Protein AF-A0AA37PFA5-F1 (afdb_monomer_lite)

Radius of gyration: 32.8 Å; chains: 1; bounding box: 57×84×88 Å

Organism: NCBI:txid700344

pLDDT: mean 73.65, std 18.46, range [34.16, 96.12]

Foldseek 3Di:
DLLVLLQCCLVDVVSVVVVVVVVVVVVVVVVCCVVPPDDDPDDPVCPVVLVVVLVSLVSVLNNLVVVLVVCVVVVPPPVNVVSVVVNVVSVVVSVVSCVVVVVCVVDPFCVVVVVVVVVVPDDPPPPPPCVCPDDDDPVPPDDDDDDDDDPPDDPDDDDDDDPGDDPVCVVVVVVCVVDPPVVVVVVVVVCVVVVNPVVVVVVCCQVPNDLPDDDDPVSCVSCVVSQVDPVNVVVVPDPPDDDLVVVDDPCCVVCVPPDCVVVPDFDAAEDADEPVCVLVVCCVVCVVPGHYDNWQWHQDPVRDIGGDPVRDPPPDPDRDD

Sequence (321 aa):
MGVIAISYSCIAPVVLGFATVGLYLIYLVYKYNLLYVSDSSIDTRGLVYPRALMHLLVGLYLATICLIGLFALRSAYPPMVLMIGFLIFTALVHVSLREAVSPLLYNIPRALALEMEELDGGPMVDYPQDDFLTDADITASYPDFFDHIDEDEGPAHQVNGSRAVEGASGLMASVSEWSAGALAKKLQATVENWGMAGPISYVSHWVSPNPSIEPNMLLRFLHPGIFDDFSTLRRMIPGDLPDPTQTYPADYARRAYWPPEMASPAPIIWIPRDPAGVSKQEVEHCRKVVGCSDEGAELNEKCRIEVEVEKAPFWVPRVLY

Secondary structure (DSSP, 8-state):
-HHHHHHHHTT-THHHHHHHHHHHHHHHHHHHHHHHT---SS--TTTHHHHHHHHHHHHHHHHHHHHHHHHHHTT-HHHHHHHHHHHHHHHHHHHHHHHHHHHHHHS--HHHHHHHHHHTT----------TTSSSSSTTSS---SPPPPS---------S--S--SSHHHHHHHHTTTHHHHHHHHHHHHHHTT-HHHHHHHHHHHS--TTS---HHHHHH-HHHHS-HHHHHHHS-TTS--GGGGS-TTHHHHTTS-HHHHSPPPPEE-PBPTTSHHHHHHHHHTTTS-EE-TTEEE-TTS-EEE-GGG-TT---PPP-

Structure (mmCIF, N/CA/C/O backbone):
data_AF-A0AA37PFA5-F1
#
_entry.id   AF-A0AA37PFA5-F1
#
loop_
_atom_site.group_PDB
_atom_site.id
_atom_site.type_symbol
_atom_site.label_atom_id
_atom_site.label_alt_id
_atom_site.label_comp_id
_atom_site.label_asym_id
_atom_site.label_entity_id
_atom_site.label_seq_id
_atom_site.pdbx_PDB_ins_code
_atom_site.Cartn_x
_atom_site.Cartn_y
_atom_site.Cartn_z
_atom_site.occupancy
_atom_site.B_iso_or_equiv
_atom_site.auth_seq_id
_atom_site.auth_comp_id
_atom_site.auth_asym_id
_atom_site.auth_atom_id
_atom_site.pdbx_PDB_model_num
ATOM 1 N N . MET A 1 1 ? 5.987 -15.043 -0.903 1.00 72.69 1 MET A N 1
ATOM 2 C CA . MET A 1 1 ? 5.232 -15.513 -2.088 1.00 72.69 1 MET A CA 1
ATOM 3 C C . MET A 1 1 ? 5.369 -14.579 -3.285 1.00 72.69 1 MET A C 1
ATOM 5 O O . MET A 1 1 ? 5.838 -15.048 -4.310 1.00 72.69 1 MET A O 1
ATOM 9 N N . GLY A 1 2 ? 5.059 -13.278 -3.170 1.00 86.75 2 GLY A N 1
ATOM 10 C CA . GLY A 1 2 ? 5.117 -12.348 -4.316 1.00 86.75 2 GLY A CA 1
ATOM 11 C C . GLY A 1 2 ? 6.464 -12.297 -5.056 1.00 86.75 2 GLY A C 1
ATOM 12 O O . GLY A 1 2 ? 6.488 -12.410 -6.273 1.00 86.75 2 GLY A O 1
ATOM 13 N N . VAL A 1 3 ? 7.587 -12.245 -4.332 1.00 92.19 3 VAL A N 1
ATOM 14 C CA . VAL A 1 3 ? 8.949 -12.244 -4.915 1.00 92.19 3 VAL A CA 1
ATOM 15 C C . VAL A 1 3 ? 9.204 -13.470 -5.805 1.00 92.19 3 VAL A C 1
ATOM 17 O O . VAL A 1 3 ? 9.727 -13.333 -6.904 1.00 92.19 3 VAL A O 1
ATOM 20 N N . ILE A 1 4 ? 8.796 -14.656 -5.340 1.00 90.38 4 ILE A N 1
ATOM 21 C CA . ILE A 1 4 ? 8.967 -15.930 -6.055 1.00 90.38 4 ILE A CA 1
ATOM 22 C C . ILE A 1 4 ? 8.071 -15.960 -7.298 1.00 90.38 4 ILE A C 1
ATOM 24 O O . ILE A 1 4 ? 8.508 -16.369 -8.366 1.00 90.38 4 ILE A O 1
ATOM 28 N N . ALA A 1 5 ? 6.823 -15.500 -7.176 1.00 92.38 5 ALA A N 1
ATOM 29 C CA . ALA A 1 5 ? 5.910 -15.429 -8.313 1.00 92.38 5 ALA A CA 1
ATOM 30 C C . ALA A 1 5 ? 6.450 -14.495 -9.409 1.00 92.38 5 ALA A C 1
ATOM 32 O O . ALA A 1 5 ? 6.446 -14.868 -10.579 1.00 92.38 5 ALA A O 1
ATOM 33 N N . ILE A 1 6 ? 6.976 -13.323 -9.031 1.00 92.69 6 ILE A N 1
ATOM 34 C CA . ILE A 1 6 ? 7.574 -12.361 -9.967 1.00 92.69 6 ILE A CA 1
ATOM 35 C C . ILE A 1 6 ? 8.804 -12.966 -10.651 1.00 92.69 6 ILE A C 1
ATOM 37 O O . ILE A 1 6 ? 8.872 -12.951 -11.878 1.00 92.69 6 ILE A O 1
ATOM 41 N N . SER A 1 7 ? 9.739 -13.553 -9.898 1.00 92.81 7 SER A N 1
ATOM 42 C CA . SER A 1 7 ? 10.973 -14.097 -10.478 1.00 92.81 7 SER A CA 1
ATOM 43 C C . SER A 1 7 ? 10.732 -15.275 -11.425 1.00 92.81 7 SER A C 1
ATOM 45 O O . SER A 1 7 ? 11.338 -15.334 -12.493 1.00 92.81 7 SER A O 1
ATOM 47 N N . TYR A 1 8 ? 9.817 -16.185 -11.081 1.00 91.81 8 TYR A N 1
ATOM 48 C CA . TYR A 1 8 ? 9.506 -17.346 -11.918 1.00 91.81 8 TYR A CA 1
ATOM 49 C C . TYR A 1 8 ? 8.569 -17.035 -13.090 1.00 91.81 8 TYR A C 1
ATOM 51 O O . TYR A 1 8 ? 8.601 -17.769 -14.080 1.00 91.81 8 TYR A O 1
ATOM 59 N N . SER A 1 9 ? 7.776 -15.957 -13.027 1.00 92.56 9 SER A N 1
ATOM 60 C CA . SER A 1 9 ? 6.836 -15.589 -14.101 1.00 92.56 9 SER A CA 1
ATOM 61 C C . SER A 1 9 ? 7.515 -15.405 -15.462 1.00 92.56 9 SER A C 1
ATOM 63 O O . SER A 1 9 ? 6.931 -15.747 -16.489 1.00 92.56 9 SER A O 1
ATOM 65 N N . CYS A 1 10 ? 8.767 -14.935 -15.471 1.00 87.25 10 CYS A N 1
ATOM 66 C CA . CYS A 1 10 ? 9.548 -14.726 -16.687 1.00 87.25 10 CYS A CA 1
ATOM 67 C C . CYS A 1 10 ? 10.073 -16.025 -17.320 1.00 87.25 10 CYS A C 1
ATOM 69 O O . CYS A 1 10 ? 10.348 -16.045 -18.515 1.00 87.25 10 CYS A O 1
ATOM 71 N N . ILE A 1 11 ? 10.237 -17.094 -16.535 1.00 88.75 11 ILE A N 1
ATOM 72 C CA . ILE A 1 11 ? 10.762 -18.388 -17.006 1.00 88.75 11 ILE A CA 1
ATOM 73 C C . ILE A 1 11 ? 9.606 -19.299 -17.419 1.00 88.75 11 ILE A C 1
ATOM 75 O O . ILE A 1 11 ? 9.634 -19.924 -18.477 1.00 88.75 11 ILE A O 1
ATOM 79 N N . ALA A 1 12 ? 8.589 -19.381 -16.563 1.00 92.06 12 ALA A N 1
ATOM 80 C CA . ALA A 1 12 ? 7.450 -20.265 -16.724 1.00 92.06 12 ALA A CA 1
ATOM 81 C C . ALA A 1 12 ? 6.156 -19.460 -16.513 1.00 92.06 12 ALA A C 1
ATOM 83 O O . ALA A 1 12 ? 5.706 -19.308 -15.374 1.00 92.06 12 ALA A O 1
ATOM 84 N N . PRO A 1 13 ? 5.508 -18.976 -17.590 1.00 90.06 13 PRO A N 1
ATOM 85 C CA . PRO A 1 13 ? 4.328 -18.114 -17.473 1.00 90.06 13 PRO A CA 1
ATOM 86 C C . PRO A 1 13 ? 3.138 -18.822 -16.808 1.00 90.06 13 PRO A C 1
ATOM 88 O O . PRO A 1 13 ? 2.279 -18.176 -16.215 1.00 90.06 13 PRO A O 1
ATOM 91 N N . VAL A 1 14 ? 3.110 -20.158 -16.829 1.00 93.31 14 VAL A N 1
ATOM 92 C CA . VAL A 1 14 ? 2.080 -20.974 -16.166 1.00 93.31 14 VAL A CA 1
ATOM 93 C C . VAL A 1 14 ? 2.063 -20.757 -14.645 1.00 93.31 14 VAL A C 1
ATOM 95 O O . VAL A 1 14 ? 0.998 -20.811 -14.030 1.00 93.31 14 VAL A O 1
ATOM 98 N N . VAL A 1 15 ? 3.210 -20.440 -14.029 1.00 92.62 15 VAL A N 1
ATOM 99 C CA . VAL A 1 15 ? 3.300 -20.161 -12.583 1.00 92.62 15 VAL A CA 1
ATOM 100 C C . VAL A 1 15 ? 2.462 -18.940 -12.200 1.00 92.62 15 VAL A C 1
ATOM 102 O O . VAL A 1 15 ? 1.904 -18.908 -11.105 1.00 92.62 15 VAL A O 1
ATOM 105 N N . LEU A 1 16 ? 2.302 -17.970 -13.108 1.00 90.75 16 LEU A N 1
ATOM 106 C CA . LEU A 1 16 ? 1.487 -16.779 -12.877 1.00 90.75 16 LEU A CA 1
ATOM 107 C C . LEU A 1 16 ? 0.017 -17.147 -12.623 1.00 90.75 16 LEU A C 1
ATOM 109 O O . LEU A 1 16 ? -0.588 -16.611 -11.701 1.00 90.75 16 LEU A O 1
ATOM 113 N N . GLY A 1 17 ? -0.536 -18.100 -13.383 1.00 92.38 17 GLY A N 1
ATOM 114 C CA . GLY A 1 17 ? -1.927 -18.540 -13.231 1.00 92.38 17 GLY A CA 1
ATOM 115 C C . GLY A 1 17 ? -2.194 -19.238 -11.896 1.00 92.38 17 GLY A C 1
ATOM 116 O O . GLY A 1 17 ? -3.209 -18.995 -11.252 1.00 92.38 17 GLY A O 1
ATOM 117 N N . PHE A 1 18 ? -1.257 -20.062 -11.424 1.00 92.81 18 PHE A N 1
ATOM 118 C CA . PHE A 1 18 ? -1.377 -20.664 -10.093 1.00 92.81 18 PHE A CA 1
ATOM 119 C C . PHE A 1 18 ? -1.156 -19.637 -8.974 1.00 92.81 18 PHE A C 1
ATOM 121 O O . PHE A 1 18 ? -1.835 -19.687 -7.947 1.00 92.81 18 PHE A O 1
ATOM 128 N N . ALA A 1 19 ? -0.247 -18.679 -9.172 1.00 92.69 19 ALA A N 1
ATOM 129 C CA . ALA A 1 19 ? 0.019 -17.620 -8.206 1.00 92.69 19 ALA A CA 1
ATOM 130 C C . ALA A 1 19 ? -1.179 -16.676 -8.022 1.00 92.69 19 ALA A C 1
ATOM 132 O O . ALA A 1 19 ? -1.459 -16.287 -6.889 1.00 92.69 19 ALA A O 1
ATOM 133 N N . THR A 1 20 ? -1.911 -16.335 -9.091 1.00 92.38 20 THR A N 1
ATOM 134 C CA . THR A 1 20 ? -3.118 -15.496 -8.998 1.00 92.38 20 THR A CA 1
ATOM 135 C C . THR A 1 20 ? -4.231 -16.199 -8.231 1.00 92.38 20 THR A C 1
ATOM 137 O O . THR A 1 20 ? -4.795 -15.603 -7.318 1.00 92.38 20 THR A O 1
ATOM 140 N N . VAL A 1 21 ? -4.499 -17.476 -8.523 1.00 95.00 21 VAL A N 1
ATOM 141 C CA . VAL A 1 21 ? -5.495 -18.275 -7.785 1.00 95.00 21 VAL A CA 1
ATOM 142 C C . VAL A 1 21 ? -5.103 -18.414 -6.310 1.00 95.00 21 VAL A C 1
ATOM 144 O O . VAL A 1 21 ? -5.937 -18.221 -5.426 1.00 95.00 21 VAL A O 1
ATOM 147 N N . GLY A 1 22 ? -3.825 -18.687 -6.028 1.00 93.38 22 GLY A N 1
ATOM 148 C CA . GLY A 1 22 ? -3.314 -18.788 -4.661 1.00 93.38 22 GLY A CA 1
ATOM 149 C C . GLY A 1 22 ? -3.433 -17.477 -3.879 1.00 93.38 22 GLY A C 1
ATOM 150 O O . GLY A 1 22 ? -3.926 -17.474 -2.753 1.00 93.38 22 GLY A O 1
ATOM 151 N N . LEU A 1 23 ? -3.036 -16.349 -4.477 1.00 92.31 23 LEU A N 1
ATOM 152 C CA . LEU A 1 23 ? -3.178 -15.028 -3.857 1.00 92.31 23 LEU A CA 1
ATOM 153 C C . LEU A 1 23 ? -4.644 -14.630 -3.672 1.00 92.31 23 LEU A C 1
ATOM 155 O O . LEU A 1 23 ? -4.967 -14.022 -2.657 1.00 92.31 23 LEU A O 1
ATOM 159 N N . TYR A 1 24 ? -5.529 -15.000 -4.599 1.00 95.06 24 TYR A N 1
ATOM 160 C CA . TYR A 1 24 ? -6.961 -14.731 -4.491 1.00 95.06 24 TYR A CA 1
ATOM 161 C C . TYR A 1 24 ? -7.601 -15.477 -3.313 1.00 95.06 24 TYR A C 1
ATOM 163 O O . TYR A 1 24 ? -8.327 -14.879 -2.521 1.00 95.06 24 TYR A O 1
ATOM 171 N N . LEU A 1 25 ? -7.282 -16.763 -3.134 1.00 96.12 25 LEU A N 1
ATOM 172 C CA . LEU A 1 25 ? -7.755 -17.530 -1.978 1.00 96.12 25 LEU A CA 1
ATOM 173 C C . LEU A 1 25 ? -7.197 -16.987 -0.660 1.00 96.12 25 LEU A C 1
ATOM 175 O O . LEU A 1 25 ? -7.953 -16.823 0.297 1.00 96.12 25 LEU A O 1
ATOM 179 N N . ILE A 1 26 ? -5.900 -16.657 -0.613 1.00 94.19 26 ILE A N 1
ATOM 180 C CA . ILE A 1 26 ? -5.298 -16.021 0.568 1.00 94.19 26 ILE A CA 1
ATOM 181 C C . ILE A 1 26 ? -6.003 -14.697 0.866 1.00 94.19 26 ILE A C 1
ATOM 183 O O . ILE A 1 26 ? -6.343 -14.457 2.016 1.00 94.19 26 ILE A O 1
ATOM 187 N N . TYR A 1 27 ? -6.278 -13.873 -0.147 1.00 93.62 27 TYR A N 1
ATOM 188 C CA . TYR A 1 27 ? -7.009 -12.618 0.011 1.00 93.62 27 TYR A CA 1
ATOM 189 C C . TYR A 1 27 ? -8.396 -12.832 0.634 1.00 93.62 27 TYR A C 1
ATOM 191 O O . TYR A 1 27 ? -8.739 -12.130 1.581 1.00 93.62 27 TYR A O 1
ATOM 199 N N . LEU A 1 28 ? -9.169 -13.821 0.170 1.00 94.94 28 LEU A N 1
ATOM 200 C CA . LEU A 1 28 ? -10.488 -14.127 0.739 1.00 94.94 28 LEU A CA 1
ATOM 201 C C . LEU A 1 28 ? -10.402 -14.560 2.208 1.00 94.94 28 LEU A C 1
ATOM 203 O O . LEU A 1 28 ? -11.155 -14.057 3.041 1.00 94.94 28 LEU A O 1
ATOM 207 N N . VAL A 1 29 ? -9.464 -15.454 2.534 1.00 96.12 29 VAL A N 1
ATOM 208 C CA . VAL A 1 29 ? -9.258 -15.926 3.912 1.00 96.12 29 VAL A CA 1
ATOM 209 C C . VAL A 1 29 ? -8.797 -14.784 4.813 1.00 96.12 29 VAL A C 1
ATOM 211 O O . VAL A 1 29 ? -9.320 -14.626 5.913 1.00 96.12 29 VAL A O 1
ATOM 214 N N . TYR A 1 30 ? -7.853 -13.964 4.352 1.00 93.19 30 TYR A N 1
ATOM 215 C CA . TYR A 1 30 ? -7.335 -12.840 5.129 1.00 93.19 30 TYR A CA 1
ATOM 216 C C . TYR A 1 30 ? -8.399 -11.763 5.334 1.00 93.19 30 TYR A C 1
ATOM 218 O O . TYR A 1 30 ? -8.506 -11.223 6.426 1.00 93.19 30 TYR A O 1
ATOM 226 N N . LYS A 1 31 ? -9.231 -11.498 4.320 1.00 93.25 31 LYS A N 1
ATOM 227 C CA . LYS A 1 31 ? -10.377 -10.590 4.424 1.00 93.25 31 LYS A CA 1
ATOM 228 C C . LYS A 1 31 ? -11.381 -11.081 5.463 1.00 93.25 31 LYS A C 1
ATOM 230 O O . LYS A 1 31 ? -11.815 -10.297 6.295 1.00 93.25 31 LYS A O 1
ATOM 235 N N . TYR A 1 32 ? -11.730 -12.367 5.440 1.00 94.00 32 TYR A N 1
ATOM 236 C CA . TYR A 1 32 ? -12.617 -12.946 6.449 1.00 94.00 32 TYR A CA 1
ATOM 237 C C . TYR A 1 32 ? -12.002 -12.856 7.853 1.00 94.00 32 TYR A C 1
ATOM 239 O O . TYR A 1 32 ? -12.662 -12.430 8.795 1.00 94.00 32 TYR A O 1
ATOM 247 N N . ASN A 1 33 ? -10.721 -13.202 7.991 1.00 91.69 33 ASN A N 1
ATOM 248 C CA . ASN A 1 33 ? -10.028 -13.159 9.275 1.00 91.69 33 ASN A CA 1
ATOM 249 C C . ASN A 1 33 ? -9.952 -11.726 9.833 1.00 91.69 33 ASN A C 1
ATOM 251 O O . ASN A 1 33 ? -10.274 -11.518 10.999 1.00 91.69 33 ASN A O 1
ATOM 255 N N . LEU A 1 34 ? -9.636 -10.734 8.994 1.00 88.25 34 LEU A N 1
ATOM 256 C CA . LEU A 1 34 ? -9.617 -9.322 9.388 1.00 88.25 34 LEU A CA 1
ATOM 257 C C . LEU A 1 34 ? -10.991 -8.784 9.798 1.00 88.25 34 LEU A C 1
ATOM 259 O O . LEU A 1 34 ? -11.059 -7.959 10.697 1.00 88.25 34 LEU A O 1
ATOM 263 N N . LEU A 1 35 ? -12.074 -9.224 9.149 1.00 86.62 35 LEU A N 1
ATOM 264 C CA . LEU A 1 35 ? -13.420 -8.715 9.434 1.00 86.62 35 LEU A CA 1
ATOM 265 C C . LEU A 1 35 ? -14.067 -9.348 10.672 1.00 86.62 35 LEU A C 1
ATOM 267 O O . LEU A 1 35 ? -14.890 -8.699 11.309 1.00 86.62 35 LEU A O 1
ATOM 271 N N . TYR A 1 36 ? -13.745 -10.608 10.987 1.00 87.25 36 TYR A N 1
ATOM 272 C CA . TYR A 1 36 ? -14.497 -11.372 11.992 1.00 87.25 36 TYR A CA 1
ATOM 273 C C . TYR A 1 36 ? -13.680 -11.877 13.186 1.00 87.25 36 TYR A C 1
ATOM 275 O O . TYR A 1 36 ? -14.282 -12.239 14.193 1.00 87.25 36 TYR A O 1
ATOM 283 N N . VAL A 1 37 ? -12.349 -11.968 13.088 1.00 90.19 37 VAL A N 1
ATOM 284 C CA . VAL A 1 37 ? -11.530 -12.675 14.097 1.00 90.19 37 VAL A CA 1
ATOM 285 C C . VAL A 1 37 ? -10.347 -11.852 14.599 1.00 90.19 37 VAL A C 1
ATOM 287 O O . VAL A 1 37 ? -10.000 -11.946 15.773 1.00 90.19 37 VAL A O 1
ATOM 290 N N . SER A 1 38 ? -9.695 -11.084 13.730 1.00 82.38 38 SER A N 1
ATOM 291 C CA . SER A 1 38 ? -8.493 -10.336 14.093 1.00 82.38 38 SER A CA 1
ATOM 292 C C . SER A 1 38 ? -8.841 -9.069 14.866 1.00 82.38 38 SER A C 1
ATOM 294 O O . SER A 1 38 ? -9.515 -8.189 14.341 1.00 82.38 38 SER A O 1
ATOM 296 N N . ASP A 1 39 ? -8.298 -8.956 16.074 1.00 79.19 39 ASP A N 1
ATOM 297 C CA . ASP A 1 39 ? -8.246 -7.715 16.843 1.00 79.19 39 ASP A CA 1
ATOM 298 C C . ASP A 1 39 ? -6.790 -7.216 16.852 1.00 79.19 39 ASP A C 1
ATOM 300 O O . ASP A 1 39 ? -5.870 -7.968 17.194 1.00 79.19 39 ASP A O 1
ATOM 304 N N . SER A 1 40 ? -6.544 -5.989 16.387 1.00 73.12 40 SER A N 1
ATOM 305 C CA . SER A 1 40 ? -5.190 -5.435 16.280 1.00 73.12 40 SER A CA 1
ATOM 306 C C . SER A 1 40 ? -4.899 -4.505 17.452 1.00 73.12 40 SER A C 1
ATOM 308 O O . SER A 1 40 ? -5.321 -3.353 17.452 1.00 73.12 40 SER A O 1
ATOM 310 N N . SER A 1 41 ? -4.104 -4.970 18.417 1.00 77.38 41 SER A N 1
ATOM 311 C CA . SER A 1 41 ? -3.647 -4.143 19.545 1.00 77.38 41 SER A CA 1
ATOM 312 C C . SER A 1 41 ? -2.603 -3.087 19.159 1.00 77.38 41 SER A C 1
ATOM 314 O O . SER A 1 41 ? -2.347 -2.160 19.924 1.00 77.38 41 SER A O 1
ATOM 316 N N . ILE A 1 42 ? -1.973 -3.231 17.987 1.00 77.50 42 ILE A N 1
ATOM 317 C CA . ILE A 1 42 ? -0.911 -2.350 17.491 1.00 77.50 42 ILE A CA 1
ATOM 318 C C . ILE A 1 42 ? -1.294 -1.862 16.093 1.00 77.50 42 ILE A C 1
ATOM 320 O O . ILE A 1 42 ? -1.267 -2.632 15.130 1.00 77.50 42 ILE A O 1
ATOM 324 N N . ASP A 1 43 ? -1.602 -0.570 15.978 1.00 79.69 43 ASP A N 1
ATOM 325 C CA . ASP A 1 43 ? -1.842 0.084 14.694 1.00 79.69 43 ASP A CA 1
ATOM 326 C C . ASP A 1 43 ? -0.511 0.477 14.032 1.00 79.69 43 ASP A C 1
ATOM 328 O O . ASP A 1 43 ? 0.267 1.284 14.546 1.00 79.69 43 ASP A O 1
ATOM 332 N N . THR A 1 44 ? -0.239 -0.115 12.867 1.00 79.44 44 THR A N 1
ATOM 333 C CA . THR A 1 44 ? 0.984 0.140 12.088 1.00 79.44 44 THR A CA 1
ATOM 334 C C . THR A 1 44 ? 0.838 1.289 11.088 1.00 79.44 44 THR A C 1
ATOM 336 O O . THR A 1 44 ? 1.794 1.563 10.359 1.00 79.44 44 THR A O 1
ATOM 339 N N . ARG A 1 45 ? -0.326 1.962 11.030 1.00 75.00 45 ARG A N 1
ATOM 340 C CA . ARG A 1 45 ? -0.616 3.137 10.181 1.00 75.00 45 ARG A CA 1
ATOM 341 C C . ARG A 1 45 ? -0.218 2.965 8.710 1.00 75.00 45 ARG A C 1
ATOM 343 O O . ARG A 1 45 ? 0.197 3.907 8.043 1.00 75.00 45 ARG A O 1
ATOM 350 N N . GLY A 1 46 ? -0.255 1.731 8.208 1.00 82.56 46 GLY A N 1
ATOM 351 C CA . GLY A 1 46 ? 0.144 1.407 6.836 1.00 82.56 46 GLY A CA 1
ATOM 352 C C . GLY A 1 46 ? 1.655 1.426 6.558 1.00 82.56 46 GLY A C 1
ATOM 353 O O . GLY A 1 46 ? 2.052 1.143 5.429 1.00 82.56 46 GLY A O 1
ATOM 354 N N . LEU A 1 47 ? 2.522 1.651 7.555 1.00 83.25 47 LEU A N 1
ATOM 355 C CA . LEU A 1 47 ? 3.989 1.698 7.394 1.00 83.25 47 LEU A CA 1
ATOM 356 C C . LEU A 1 47 ? 4.593 0.381 6.864 1.00 83.25 47 LEU A C 1
ATOM 358 O O . LEU A 1 47 ? 5.706 0.355 6.336 1.00 83.25 47 LEU A O 1
ATOM 362 N N . VAL A 1 48 ? 3.860 -0.729 6.972 1.00 87.06 48 VAL A N 1
ATOM 363 C CA . VAL A 1 48 ? 4.281 -2.048 6.474 1.00 87.06 48 VAL A CA 1
ATOM 364 C C . VAL A 1 48 ? 4.150 -2.160 4.947 1.00 87.06 48 VAL A C 1
ATOM 366 O O . VAL A 1 48 ? 4.940 -2.868 4.318 1.00 87.06 48 VAL A O 1
ATOM 369 N N . TYR A 1 49 ? 3.215 -1.429 4.330 1.00 88.62 49 TYR A N 1
ATOM 370 C CA . TYR A 1 49 ? 2.997 -1.429 2.878 1.00 88.62 49 TYR A CA 1
ATOM 371 C C . TYR A 1 49 ? 4.229 -1.005 2.056 1.00 88.62 49 TYR A C 1
ATOM 373 O O . TYR A 1 49 ? 4.679 -1.800 1.226 1.00 88.62 49 TYR A O 1
ATOM 381 N N . PRO A 1 50 ? 4.841 0.177 2.275 1.00 89.25 50 PRO A N 1
ATOM 382 C CA . PRO A 1 50 ? 6.007 0.613 1.504 1.00 89.25 50 PRO A CA 1
ATOM 383 C C . PRO A 1 50 ? 7.185 -0.350 1.672 1.00 89.25 50 PRO A C 1
ATOM 385 O O . PRO A 1 50 ? 7.906 -0.634 0.717 1.00 89.25 50 PRO A O 1
ATOM 388 N N . ARG A 1 51 ? 7.346 -0.936 2.864 1.00 87.44 51 ARG A N 1
ATOM 389 C CA . ARG A 1 51 ? 8.373 -1.949 3.122 1.00 87.44 51 ARG A CA 1
ATOM 390 C C . ARG A 1 51 ? 8.138 -3.221 2.303 1.00 87.44 51 ARG A C 1
ATOM 392 O O . ARG A 1 51 ? 9.091 -3.772 1.752 1.00 87.44 51 ARG A O 1
ATOM 399 N N . ALA A 1 52 ? 6.892 -3.679 2.195 1.00 91.19 52 ALA A N 1
ATOM 400 C CA . ALA A 1 52 ? 6.530 -4.822 1.358 1.00 91.19 52 ALA A CA 1
ATOM 401 C C . ALA A 1 52 ? 6.716 -4.520 -0.138 1.00 91.19 52 ALA A C 1
ATOM 403 O O . ALA A 1 52 ? 7.229 -5.364 -0.876 1.00 91.19 52 ALA A O 1
ATOM 404 N N . LEU A 1 53 ? 6.371 -3.307 -0.573 1.00 89.75 53 LEU A N 1
ATOM 405 C CA . LEU A 1 53 ? 6.528 -2.857 -1.953 1.00 89.75 53 LEU A CA 1
ATOM 406 C C . LEU A 1 53 ? 8.004 -2.840 -2.383 1.00 89.75 53 LEU A C 1
ATOM 408 O O . LEU A 1 53 ? 8.347 -3.387 -3.433 1.00 89.75 53 LEU A O 1
ATOM 412 N N . MET A 1 54 ? 8.898 -2.316 -1.538 1.00 90.50 54 MET A N 1
ATOM 413 C CA . MET A 1 54 ? 10.345 -2.360 -1.792 1.00 90.50 54 MET A CA 1
ATOM 414 C C . MET A 1 54 ? 10.868 -3.800 -1.882 1.00 90.50 54 MET A C 1
ATOM 416 O O . MET A 1 54 ? 11.746 -4.095 -2.691 1.00 90.50 54 MET A O 1
ATOM 420 N N . HIS A 1 55 ? 10.295 -4.725 -1.108 1.00 92.19 55 HIS A N 1
ATOM 421 C CA . HIS A 1 55 ? 10.643 -6.144 -1.176 1.00 92.19 55 HIS A CA 1
ATOM 422 C C . HIS A 1 55 ? 10.159 -6.800 -2.485 1.00 92.19 55 HIS A C 1
ATOM 424 O O . HIS A 1 55 ? 10.857 -7.649 -3.035 1.00 92.19 55 HIS A O 1
ATOM 430 N N . LEU A 1 56 ? 9.013 -6.397 -3.048 1.00 92.94 56 LEU A N 1
ATOM 431 C CA . LEU A 1 56 ? 8.591 -6.883 -4.370 1.00 92.94 56 LEU A CA 1
ATOM 432 C C . LEU A 1 56 ? 9.535 -6.426 -5.488 1.00 92.94 56 LEU A C 1
ATOM 434 O O . LEU A 1 56 ? 9.818 -7.220 -6.388 1.00 92.94 56 LEU A O 1
ATOM 438 N N . LEU A 1 57 ? 10.096 -5.214 -5.397 1.00 92.62 57 LEU A N 1
ATOM 439 C CA . LEU A 1 57 ? 11.130 -4.758 -6.334 1.00 92.62 57 LEU A CA 1
ATOM 440 C C . LEU A 1 57 ? 12.389 -5.637 -6.293 1.00 92.62 57 LEU A C 1
ATOM 442 O O . LEU A 1 57 ? 12.992 -5.870 -7.336 1.00 92.62 57 LEU A O 1
ATOM 446 N N . VAL A 1 58 ? 12.751 -6.209 -5.137 1.00 92.62 58 VAL A N 1
ATOM 447 C CA . VAL A 1 58 ? 13.841 -7.206 -5.045 1.00 92.62 58 VAL A CA 1
ATOM 448 C C . VAL A 1 58 ? 13.546 -8.442 -5.903 1.00 92.62 58 VAL A C 1
ATOM 450 O O . VAL A 1 58 ? 14.448 -8.974 -6.549 1.00 92.62 58 VAL A O 1
ATOM 453 N N . GLY A 1 59 ? 12.282 -8.866 -5.991 1.00 93.19 59 GLY A N 1
ATOM 454 C CA . GLY A 1 59 ? 11.867 -9.936 -6.905 1.00 93.19 59 GLY A CA 1
ATOM 455 C C . GLY A 1 59 ? 12.082 -9.591 -8.375 1.00 93.19 59 GLY A C 1
ATOM 456 O O . GLY A 1 59 ? 12.523 -10.446 -9.141 1.00 93.19 59 GLY A O 1
ATOM 457 N N . LEU A 1 60 ? 11.853 -8.333 -8.755 1.00 93.69 60 LEU A N 1
ATOM 458 C CA . LEU A 1 60 ? 12.115 -7.841 -10.107 1.00 93.69 60 LEU A CA 1
ATOM 459 C C . LEU A 1 60 ? 13.623 -7.766 -10.415 1.00 93.69 60 LEU A C 1
ATOM 461 O O . LEU A 1 60 ? 14.043 -8.129 -11.514 1.00 93.69 60 LEU A O 1
ATOM 465 N N . TYR A 1 61 ? 14.466 -7.389 -9.447 1.00 94.69 61 TYR A N 1
ATOM 466 C CA . TYR A 1 61 ? 15.925 -7.476 -9.605 1.00 94.69 61 TYR A CA 1
ATOM 467 C C . TYR A 1 61 ? 16.395 -8.915 -9.816 1.00 94.69 61 TYR A C 1
ATOM 469 O O . TYR A 1 61 ? 17.180 -9.183 -10.723 1.00 94.69 61 TYR A O 1
ATOM 477 N N . LEU A 1 62 ? 15.883 -9.862 -9.024 1.00 93.62 62 LEU A N 1
ATOM 478 C CA . LEU A 1 62 ? 16.205 -11.275 -9.220 1.00 93.62 62 LEU A CA 1
ATOM 479 C C . LEU A 1 62 ? 15.739 -11.777 -10.593 1.00 93.62 62 LEU A C 1
ATOM 481 O O . LEU A 1 62 ? 16.487 -12.498 -11.251 1.00 93.62 62 LEU A O 1
ATOM 485 N N . ALA A 1 63 ? 14.553 -11.367 -11.056 1.00 93.88 63 ALA A N 1
ATOM 486 C CA . ALA A 1 63 ? 14.040 -11.723 -12.380 1.00 93.88 63 ALA A CA 1
ATOM 487 C C . ALA A 1 63 ? 14.948 -11.206 -13.512 1.00 93.88 63 ALA A C 1
ATOM 489 O O . ALA A 1 63 ? 15.300 -11.953 -14.425 1.00 93.88 63 ALA A O 1
ATOM 490 N N . THR A 1 64 ? 15.372 -9.942 -13.438 1.00 94.19 64 THR A N 1
ATOM 491 C CA . THR A 1 64 ? 16.205 -9.306 -14.473 1.00 94.19 64 THR A CA 1
ATOM 492 C C . THR A 1 64 ? 17.619 -9.881 -14.506 1.00 94.19 64 THR A C 1
ATOM 494 O O . THR A 1 64 ? 18.099 -10.232 -15.583 1.00 94.19 64 THR A O 1
ATOM 497 N N . ILE A 1 65 ? 18.257 -10.075 -13.347 1.00 94.19 65 ILE A N 1
ATOM 498 C CA . ILE A 1 65 ? 19.573 -10.728 -13.241 1.00 94.19 65 ILE A CA 1
ATOM 499 C C . ILE A 1 65 ? 19.508 -12.169 -13.767 1.00 94.19 65 ILE A C 1
ATOM 501 O O . ILE A 1 65 ? 20.400 -12.604 -14.499 1.00 94.19 65 ILE A O 1
ATOM 505 N N . CYS A 1 66 ? 18.436 -12.903 -13.456 1.00 93.25 66 CYS A N 1
ATOM 506 C CA . CYS A 1 66 ? 18.234 -14.262 -13.955 1.00 93.25 66 CYS A CA 1
ATOM 507 C C . CYS A 1 66 ? 18.097 -14.303 -15.487 1.00 93.25 66 CYS A C 1
ATOM 509 O O . CYS A 1 66 ? 18.747 -15.120 -16.141 1.00 93.25 66 CYS A O 1
ATOM 511 N N . LEU A 1 67 ? 17.318 -13.388 -16.076 1.00 92.44 67 LEU A N 1
ATOM 512 C CA . LEU A 1 67 ? 17.163 -13.281 -17.530 1.00 92.44 67 LEU A CA 1
ATOM 513 C C . LEU A 1 67 ? 18.464 -12.888 -18.242 1.00 92.44 67 LEU A C 1
ATOM 515 O O . LEU A 1 67 ? 18.756 -13.432 -19.305 1.00 92.44 67 LEU A O 1
ATOM 519 N N . ILE A 1 68 ? 19.276 -12.006 -17.649 1.00 94.50 68 ILE A N 1
ATOM 520 C CA . ILE A 1 68 ? 20.619 -11.696 -18.165 1.00 94.50 68 ILE A CA 1
ATOM 521 C C . ILE A 1 68 ? 21.467 -12.976 -18.224 1.00 94.50 68 ILE A C 1
ATOM 523 O O . ILE A 1 68 ? 22.090 -13.252 -19.250 1.00 94.50 68 ILE A O 1
ATOM 527 N N . GLY A 1 69 ? 21.430 -13.798 -17.169 1.00 92.94 69 GLY A N 1
ATOM 528 C CA . GLY A 1 69 ? 22.097 -15.103 -17.139 1.00 92.94 69 GLY A CA 1
ATOM 529 C C . GLY A 1 69 ? 21.593 -16.069 -18.221 1.00 92.94 69 GLY A C 1
ATOM 530 O O . GLY A 1 69 ? 22.395 -16.673 -18.932 1.00 92.94 69 GLY A O 1
ATOM 531 N N . LEU A 1 70 ? 20.274 -16.177 -18.407 1.00 92.31 70 LEU A N 1
ATOM 532 C CA . LEU A 1 70 ? 19.655 -17.020 -19.442 1.00 92.31 70 LEU A CA 1
ATOM 533 C C . LEU A 1 70 ? 20.043 -16.594 -20.868 1.00 92.31 70 LEU A C 1
ATOM 535 O O . LEU A 1 70 ? 20.363 -17.444 -21.702 1.00 92.31 70 LEU A O 1
ATOM 539 N N . PHE A 1 71 ? 20.067 -15.291 -21.158 1.00 93.06 71 PHE A N 1
ATOM 540 C CA . PHE A 1 71 ? 20.479 -14.788 -22.473 1.00 93.06 71 PHE A CA 1
ATOM 541 C C . PHE A 1 71 ? 21.983 -14.920 -22.720 1.00 93.06 71 PHE A C 1
ATOM 543 O O . PHE A 1 71 ? 22.382 -15.180 -23.860 1.00 93.06 71 PHE A O 1
ATOM 550 N N . ALA A 1 72 ? 22.805 -14.829 -21.669 1.00 93.25 72 ALA A N 1
ATOM 551 C CA . ALA A 1 72 ? 24.234 -15.112 -21.754 1.00 93.25 72 ALA A CA 1
ATOM 552 C C . ALA A 1 72 ? 24.495 -16.571 -22.169 1.00 93.25 72 ALA A C 1
ATOM 554 O O . ALA A 1 72 ? 25.289 -16.811 -23.078 1.00 93.25 72 ALA A O 1
ATOM 555 N N . LEU A 1 73 ? 23.764 -17.535 -21.590 1.00 94.31 73 LEU A N 1
ATOM 556 C CA . LEU A 1 73 ? 23.873 -18.957 -21.949 1.00 94.31 73 LEU A CA 1
ATOM 557 C C . LEU A 1 73 ? 23.445 -19.248 -23.394 1.00 94.31 73 LEU A C 1
ATOM 559 O O . LEU A 1 73 ? 24.003 -20.132 -24.039 1.00 94.31 73 LEU A O 1
ATOM 563 N N . ARG A 1 74 ? 22.462 -18.508 -23.921 1.00 93.62 74 ARG A N 1
ATOM 564 C CA . ARG A 1 74 ? 21.973 -18.673 -25.301 1.00 93.62 74 ARG A CA 1
ATOM 565 C C . ARG A 1 74 ? 22.797 -17.893 -26.339 1.00 93.62 74 ARG A C 1
ATOM 567 O O . ARG A 1 74 ? 22.472 -17.963 -27.524 1.00 93.62 74 ARG A O 1
ATOM 574 N N . SER A 1 75 ? 23.833 -17.162 -25.912 1.00 92.75 75 SER A N 1
ATOM 575 C CA . SER A 1 75 ? 24.652 -16.255 -26.740 1.00 92.75 75 SER A CA 1
ATOM 576 C C . SER A 1 75 ? 23.833 -15.199 -27.498 1.00 92.75 75 SER A C 1
ATOM 578 O O . SER A 1 75 ? 24.187 -14.782 -28.600 1.00 92.75 75 SER A O 1
ATOM 580 N N . ALA A 1 76 ? 22.722 -14.749 -26.910 1.00 93.94 76 ALA A N 1
ATOM 581 C CA . ALA A 1 76 ? 21.863 -13.726 -27.492 1.00 93.94 76 ALA A CA 1
ATOM 582 C C . ALA A 1 76 ? 22.284 -12.336 -26.982 1.00 93.94 76 ALA A C 1
ATOM 584 O O . ALA A 1 76 ? 21.766 -11.836 -25.984 1.00 93.94 76 ALA A O 1
ATOM 585 N N . TYR A 1 77 ? 23.242 -11.707 -27.667 1.00 91.19 77 TYR A N 1
ATOM 586 C CA . TYR A 1 77 ? 23.814 -10.420 -27.246 1.00 91.19 77 TYR A CA 1
ATOM 587 C C . TYR A 1 77 ? 22.839 -9.230 -27.302 1.00 91.19 77 TYR A C 1
ATOM 589 O O . TYR A 1 77 ? 22.796 -8.479 -26.327 1.00 91.19 77 TYR A O 1
ATOM 597 N N . PRO A 1 78 ? 22.017 -9.045 -28.360 1.00 93.06 78 PRO A N 1
ATOM 598 C CA . PRO A 1 78 ? 21.092 -7.911 -28.413 1.00 93.06 78 PRO A CA 1
ATOM 599 C C . PRO A 1 78 ? 20.092 -7.852 -27.239 1.00 93.06 78 PRO A C 1
ATOM 601 O O . PRO A 1 78 ? 20.000 -6.798 -26.607 1.00 93.06 78 PRO A O 1
ATOM 604 N N . PRO A 1 79 ? 19.381 -8.943 -26.872 1.00 93.19 79 PRO A N 1
ATOM 605 C CA . PRO A 1 79 ? 18.472 -8.901 -25.728 1.00 93.19 79 PRO A CA 1
ATOM 606 C C . PRO A 1 79 ? 19.211 -8.787 -24.389 1.00 93.19 79 PRO A C 1
ATOM 608 O O . PRO A 1 79 ? 18.688 -8.173 -23.466 1.00 93.19 79 PRO A O 1
ATOM 611 N N . MET A 1 80 ? 20.438 -9.306 -24.272 1.00 94.00 80 MET A N 1
ATOM 612 C CA . MET A 1 80 ? 21.244 -9.152 -23.056 1.00 94.00 80 MET A CA 1
ATOM 613 C C . MET A 1 80 ? 21.572 -7.677 -22.769 1.00 94.00 80 MET A C 1
ATOM 615 O O . MET A 1 80 ? 21.376 -7.222 -21.644 1.00 94.00 80 MET A O 1
ATOM 619 N N . VAL A 1 81 ? 22.009 -6.913 -23.777 1.00 94.62 81 VAL A N 1
ATOM 620 C CA . VAL A 1 81 ? 22.314 -5.477 -23.615 1.00 94.62 81 VAL A CA 1
ATOM 621 C C . VAL A 1 81 ? 21.062 -4.689 -23.219 1.00 94.62 81 VAL A C 1
ATOM 623 O O . VAL A 1 81 ? 21.121 -3.849 -22.321 1.00 94.62 81 VAL A O 1
ATOM 626 N N . LEU A 1 82 ? 19.912 -5.003 -23.823 1.00 93.88 82 LEU A N 1
ATOM 627 C CA . LEU A 1 82 ? 18.631 -4.392 -23.462 1.00 93.88 82 LEU A CA 1
ATOM 628 C C . LEU A 1 82 ? 18.254 -4.692 -22.002 1.00 93.88 82 LEU A C 1
ATOM 630 O O . LEU A 1 82 ? 17.854 -3.784 -21.275 1.00 93.88 82 LEU A O 1
ATOM 634 N N . MET A 1 83 ? 18.441 -5.933 -21.541 1.00 94.81 83 MET A N 1
ATOM 635 C CA . MET A 1 83 ? 18.159 -6.314 -20.152 1.00 94.81 83 MET A CA 1
ATOM 636 C C . MET A 1 83 ? 19.075 -5.623 -19.137 1.00 94.81 83 MET A C 1
ATOM 638 O O . MET A 1 83 ? 18.618 -5.272 -18.051 1.00 94.81 83 MET A O 1
ATOM 642 N N . ILE A 1 84 ? 20.343 -5.384 -19.482 1.00 95.25 84 ILE A N 1
ATOM 643 C CA . ILE A 1 84 ? 21.255 -4.589 -18.645 1.00 95.25 84 ILE A CA 1
ATOM 644 C C . ILE A 1 84 ? 20.752 -3.141 -18.544 1.00 95.25 84 ILE A C 1
ATOM 646 O O . ILE A 1 84 ? 20.710 -2.583 -17.449 1.00 95.25 84 ILE A O 1
ATOM 650 N N . GLY A 1 85 ? 20.292 -2.554 -19.655 1.00 95.31 85 GLY A N 1
ATOM 651 C CA . GLY A 1 85 ? 19.642 -1.240 -19.642 1.00 95.31 85 GLY A CA 1
ATOM 652 C C . GLY A 1 85 ? 18.390 -1.207 -18.757 1.00 95.31 85 GLY A C 1
ATOM 653 O O . GLY A 1 85 ? 18.205 -0.275 -17.975 1.00 95.31 85 GLY A O 1
ATOM 654 N N . PHE A 1 86 ? 17.568 -2.259 -18.805 1.00 93.88 86 PHE A N 1
ATOM 655 C CA . PHE A 1 86 ? 16.380 -2.391 -17.959 1.00 93.88 86 PHE A CA 1
ATOM 656 C C . PHE A 1 86 ? 16.718 -2.543 -16.464 1.00 93.88 86 PHE A C 1
ATOM 658 O O . PHE A 1 86 ? 15.989 -2.026 -15.618 1.00 93.88 86 PHE A O 1
ATOM 665 N N . LEU A 1 87 ? 17.840 -3.184 -16.116 1.00 95.31 87 LEU A N 1
ATOM 666 C CA . LEU A 1 87 ? 18.333 -3.255 -14.735 1.00 95.31 87 LEU A CA 1
ATOM 667 C C . LEU A 1 87 ? 18.697 -1.859 -14.209 1.00 95.31 87 LEU A C 1
ATOM 669 O O . LEU A 1 87 ? 18.276 -1.495 -13.111 1.00 95.31 87 LEU A O 1
ATOM 673 N N . ILE A 1 88 ? 19.416 -1.058 -15.004 1.00 96.12 88 ILE A N 1
ATOM 674 C CA . ILE A 1 88 ? 19.761 0.330 -14.650 1.00 96.12 88 ILE A CA 1
ATOM 675 C C . ILE A 1 88 ? 18.489 1.169 -14.491 1.00 96.12 88 ILE A C 1
ATOM 677 O O . ILE A 1 88 ? 18.334 1.873 -13.497 1.00 96.12 88 ILE A O 1
ATOM 681 N N . PHE A 1 89 ? 17.544 1.052 -15.426 1.00 94.25 89 PHE A N 1
ATOM 682 C CA . PHE A 1 89 ? 16.249 1.726 -15.331 1.00 94.25 89 PHE A CA 1
ATOM 683 C C . PHE A 1 89 ? 15.482 1.336 -14.058 1.00 94.25 89 PHE A C 1
ATOM 685 O O . PHE A 1 89 ? 14.988 2.203 -13.340 1.00 94.25 89 PHE A O 1
ATOM 692 N N . THR A 1 90 ? 15.443 0.044 -13.727 1.00 94.19 90 THR A N 1
ATOM 693 C CA . THR A 1 90 ? 14.808 -0.451 -12.495 1.00 94.19 90 THR A CA 1
ATOM 694 C C . THR A 1 90 ? 15.479 0.135 -11.247 1.00 94.19 90 THR A C 1
ATOM 696 O O . THR A 1 90 ? 14.786 0.481 -10.291 1.00 94.19 90 THR A O 1
ATOM 699 N N . ALA A 1 91 ? 16.804 0.318 -11.269 1.00 94.69 91 ALA A N 1
ATOM 700 C CA . ALA A 1 91 ? 17.538 0.989 -10.197 1.00 94.69 91 ALA A CA 1
ATOM 701 C C . ALA A 1 91 ? 17.155 2.463 -10.036 1.00 94.69 91 ALA A C 1
ATOM 703 O O . ALA A 1 91 ? 16.918 2.905 -8.911 1.00 94.69 91 ALA A O 1
ATOM 704 N N . LEU A 1 92 ? 17.005 3.197 -11.140 1.00 94.06 92 LEU A N 1
ATOM 705 C CA . LEU A 1 92 ? 16.537 4.585 -11.107 1.00 94.06 92 LEU A CA 1
ATOM 706 C C . LEU A 1 92 ? 15.118 4.695 -10.536 1.00 94.06 92 LEU A C 1
ATOM 708 O O . LEU A 1 92 ? 14.871 5.530 -9.667 1.00 94.06 92 LEU A O 1
ATOM 712 N N . VAL A 1 93 ? 14.202 3.816 -10.958 1.00 90.81 93 VAL A N 1
ATOM 713 C CA . VAL A 1 93 ? 12.835 3.780 -10.414 1.00 90.81 93 VAL A CA 1
ATOM 714 C C . VAL A 1 93 ? 12.847 3.445 -8.925 1.00 90.81 93 VAL A C 1
ATOM 716 O O . VAL A 1 93 ? 12.112 4.060 -8.162 1.00 90.81 93 VAL A O 1
ATOM 719 N N . HIS A 1 94 ? 13.695 2.516 -8.477 1.00 93.06 94 HIS A N 1
ATOM 720 C CA . HIS A 1 94 ? 13.792 2.162 -7.060 1.00 93.06 94 HIS A CA 1
ATOM 721 C C . HIS A 1 94 ? 14.245 3.350 -6.197 1.00 93.06 94 HIS A C 1
ATOM 723 O O . HIS A 1 94 ? 13.687 3.572 -5.122 1.00 93.06 94 HIS A O 1
ATOM 729 N N . VAL A 1 95 ? 15.233 4.122 -6.665 1.00 89.69 95 VAL A N 1
ATOM 730 C CA . VAL A 1 95 ? 15.690 5.342 -5.980 1.00 89.69 95 VAL A CA 1
ATOM 731 C C . VAL A 1 95 ? 14.577 6.390 -5.959 1.00 89.69 95 VAL A C 1
ATOM 733 O O . VAL A 1 95 ? 14.198 6.840 -4.881 1.00 89.69 95 VAL A O 1
ATOM 736 N N . SER A 1 96 ? 13.979 6.685 -7.117 1.00 92.38 96 SER A N 1
ATOM 737 C CA . SER A 1 96 ? 12.875 7.646 -7.240 1.00 92.38 96 SER A CA 1
ATOM 738 C C . SER A 1 96 ? 11.689 7.291 -6.337 1.00 92.38 96 SER A C 1
ATOM 740 O O . SER A 1 96 ? 11.137 8.150 -5.652 1.00 92.38 96 SER A O 1
ATOM 742 N N . LEU A 1 97 ? 11.329 6.009 -6.265 1.00 87.56 97 LEU A N 1
ATOM 743 C CA . LEU A 1 97 ? 10.222 5.539 -5.443 1.00 87.56 97 LEU A CA 1
ATOM 744 C C . LEU A 1 97 ? 10.524 5.647 -3.948 1.00 87.56 97 LEU A C 1
ATOM 746 O O . LEU A 1 97 ? 9.641 5.985 -3.164 1.00 87.56 97 LEU A O 1
ATOM 750 N N . ARG A 1 98 ? 11.769 5.384 -3.534 1.00 86.56 98 ARG A N 1
ATOM 751 C CA . ARG A 1 98 ? 12.186 5.549 -2.137 1.00 86.56 98 ARG A CA 1
ATOM 752 C C . ARG A 1 98 ? 12.142 7.015 -1.722 1.00 86.56 98 ARG A C 1
ATOM 754 O O . ARG A 1 98 ? 11.649 7.310 -0.636 1.00 86.56 98 ARG A O 1
ATOM 761 N N . GLU A 1 99 ? 12.628 7.907 -2.577 1.00 87.69 99 GLU A N 1
ATOM 762 C CA . GLU A 1 99 ? 12.634 9.349 -2.326 1.00 87.69 99 GLU A CA 1
ATOM 763 C C . GLU A 1 99 ? 11.223 9.940 -2.294 1.00 87.69 99 GLU A C 1
ATOM 765 O O . GLU A 1 99 ? 10.941 10.755 -1.424 1.00 87.69 99 GLU A O 1
ATOM 770 N N . ALA A 1 100 ? 10.313 9.489 -3.163 1.00 86.94 100 ALA A N 1
ATOM 771 C CA . ALA A 1 100 ? 8.930 9.966 -3.181 1.00 86.94 100 ALA A CA 1
ATOM 772 C C . ALA A 1 100 ? 8.099 9.442 -1.998 1.00 86.94 100 ALA A C 1
ATOM 774 O O . ALA A 1 100 ? 7.303 10.176 -1.417 1.00 86.94 100 ALA A O 1
ATOM 775 N N . VAL A 1 101 ? 8.275 8.171 -1.621 1.00 83.56 101 VAL A N 1
ATOM 776 C CA . VAL A 1 101 ? 7.448 7.524 -0.589 1.00 83.56 101 VAL A CA 1
ATOM 777 C C . VAL A 1 101 ? 7.919 7.863 0.828 1.00 83.56 101 VAL A C 1
ATOM 779 O O . VAL A 1 101 ? 7.093 7.996 1.724 1.00 83.56 101 VAL A O 1
ATOM 782 N N . SER A 1 102 ? 9.224 8.043 1.057 1.00 82.94 102 SER A N 1
ATOM 783 C CA . SER A 1 102 ? 9.762 8.346 2.391 1.00 82.94 102 SER A CA 1
ATOM 784 C C . SER A 1 102 ? 9.153 9.591 3.066 1.00 82.94 102 SER A C 1
ATOM 786 O O . SER A 1 102 ? 8.755 9.468 4.224 1.00 82.94 102 SER A O 1
ATOM 788 N N . PRO A 1 103 ? 9.048 10.774 2.425 1.00 82.44 103 PRO A N 1
ATOM 789 C CA . PRO A 1 103 ? 8.487 11.960 3.076 1.00 82.44 103 PRO A CA 1
ATOM 790 C C . PRO A 1 103 ? 7.001 11.792 3.411 1.00 82.44 103 PRO A C 1
ATOM 792 O O . PRO A 1 103 ? 6.556 12.288 4.441 1.00 82.44 103 PRO A O 1
ATOM 795 N N . LEU A 1 104 ? 6.257 11.037 2.598 1.00 76.00 104 LEU A N 1
ATOM 796 C CA . LEU A 1 104 ? 4.826 10.783 2.798 1.00 76.00 104 LEU A CA 1
ATOM 797 C C . LEU A 1 104 ? 4.537 9.924 4.038 1.00 76.00 104 LEU A C 1
ATOM 799 O O . LEU A 1 104 ? 3.446 10.000 4.592 1.00 76.00 104 LEU A O 1
ATOM 803 N N . LEU A 1 105 ? 5.497 9.105 4.481 1.00 73.88 105 LEU A N 1
ATOM 804 C CA . LEU A 1 105 ? 5.323 8.229 5.646 1.00 73.88 105 LEU A CA 1
ATOM 805 C C . LEU A 1 105 ? 5.569 8.933 6.982 1.00 73.88 105 LEU A C 1
ATOM 807 O O . LEU A 1 105 ? 5.064 8.474 8.005 1.00 73.88 105 LEU A O 1
ATOM 811 N N . TYR A 1 106 ? 6.357 10.009 6.988 1.00 70.31 106 TYR A N 1
ATOM 812 C CA . TYR A 1 106 ? 6.745 10.712 8.216 1.00 70.31 106 TYR A CA 1
ATOM 813 C C . TYR A 1 106 ? 6.078 12.082 8.358 1.00 70.31 106 TYR A C 1
ATOM 815 O O . TYR A 1 106 ? 5.845 12.520 9.482 1.00 70.31 106 TYR A O 1
ATOM 823 N N . ASN A 1 107 ? 5.700 12.722 7.248 1.00 71.31 107 ASN A N 1
ATOM 824 C CA . ASN A 1 107 ? 4.944 13.968 7.257 1.00 71.31 107 ASN A CA 1
ATOM 825 C C . ASN A 1 107 ? 3.488 13.673 6.893 1.00 71.31 107 ASN A C 1
ATOM 827 O O . ASN A 1 107 ? 3.136 13.639 5.715 1.00 71.31 107 ASN A O 1
ATOM 831 N N . ILE A 1 108 ? 2.635 13.475 7.902 1.00 66.00 108 ILE A N 1
ATOM 832 C CA . ILE A 1 108 ? 1.185 13.424 7.675 1.00 66.00 108 ILE A CA 1
ATOM 833 C C . ILE A 1 108 ? 0.780 14.778 7.065 1.00 66.00 108 ILE A C 1
ATOM 835 O O . ILE A 1 108 ? 1.103 15.818 7.653 1.00 66.00 108 ILE A O 1
ATOM 839 N N . PRO A 1 109 ? 0.138 14.807 5.882 1.00 59.28 109 PRO A N 1
ATOM 840 C CA . PRO A 1 109 ? -0.214 16.058 5.231 1.00 59.28 109 PRO A CA 1
ATOM 841 C C . PRO A 1 109 ? -1.171 16.842 6.131 1.00 59.28 109 PRO A C 1
ATOM 843 O O . PRO A 1 109 ? -2.287 16.401 6.394 1.00 59.28 109 PRO A O 1
ATOM 846 N N . ARG A 1 110 ? -0.742 18.029 6.582 1.00 55.47 110 ARG A N 1
ATOM 847 C CA . ARG A 1 110 ? -1.570 18.940 7.395 1.00 55.47 110 ARG A CA 1
ATOM 848 C C . ARG A 1 110 ? -2.872 19.343 6.696 1.00 55.47 110 ARG A C 1
ATOM 850 O O . ARG A 1 110 ? -3.811 19.736 7.370 1.00 55.47 110 ARG A O 1
ATOM 857 N N . ALA A 1 111 ? -2.929 19.201 5.371 1.00 55.66 111 ALA A N 1
ATOM 858 C CA . ALA A 1 111 ? -4.135 19.402 4.578 1.00 55.66 111 ALA A CA 1
ATOM 859 C C . ALA A 1 111 ? -5.282 18.475 5.009 1.00 55.66 111 ALA A C 1
ATOM 861 O O . ALA A 1 111 ? -6.402 18.945 5.109 1.00 55.66 111 ALA A O 1
ATOM 862 N N . LEU A 1 112 ? -5.000 17.210 5.357 1.00 55.78 112 LEU A N 1
ATOM 863 C CA . LEU A 1 112 ? -6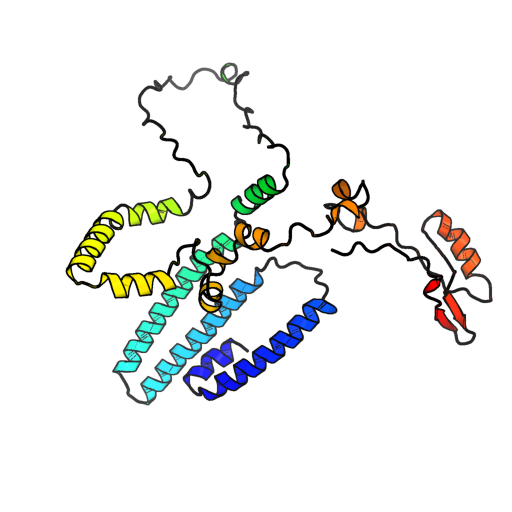.037 16.297 5.851 1.00 55.78 112 LEU A CA 1
ATOM 864 C C . LEU A 1 112 ? -6.570 16.760 7.213 1.00 55.78 112 LEU A C 1
ATOM 866 O O . LEU A 1 112 ? -7.764 16.698 7.454 1.00 55.78 112 LEU A O 1
ATOM 870 N N . ALA A 1 113 ? -5.687 17.234 8.098 1.00 59.56 113 ALA A N 1
ATOM 871 C CA . ALA A 1 113 ? -6.087 17.726 9.414 1.00 59.56 113 ALA A CA 1
ATOM 872 C C . ALA A 1 113 ? -6.936 19.005 9.312 1.00 59.56 113 ALA A C 1
ATOM 874 O O . ALA A 1 113 ? -7.958 19.096 9.980 1.00 59.56 113 ALA A O 1
ATOM 875 N N . LEU A 1 114 ? -6.547 19.945 8.443 1.00 59.91 114 LEU A N 1
ATOM 876 C CA . LEU A 1 114 ? -7.288 21.187 8.195 1.00 59.91 114 LEU A CA 1
ATOM 877 C C . LEU A 1 114 ? -8.631 20.938 7.499 1.00 59.91 114 LEU A C 1
ATOM 879 O O . LEU A 1 114 ? -9.627 21.541 7.871 1.00 59.91 114 LEU A O 1
ATOM 883 N N . GLU A 1 115 ? -8.681 20.021 6.533 1.00 58.53 115 GLU A N 1
ATOM 884 C CA . GLU A 1 115 ? -9.931 19.635 5.871 1.00 58.53 115 GLU A CA 1
ATOM 885 C C . GLU A 1 115 ? -10.886 18.928 6.846 1.00 58.53 115 GLU A C 1
ATOM 887 O O . GLU A 1 115 ? -12.092 19.156 6.813 1.00 58.53 115 GLU A O 1
ATOM 892 N N . MET A 1 116 ? -10.351 18.111 7.760 1.00 56.41 116 MET A N 1
ATOM 893 C CA . MET A 1 116 ? -11.129 17.459 8.817 1.00 56.41 116 MET A CA 1
ATOM 894 C C . MET A 1 116 ? -11.660 18.479 9.837 1.00 56.41 116 MET A C 1
ATOM 896 O O . MET A 1 116 ? -12.810 18.368 10.244 1.00 56.41 116 MET A O 1
ATOM 900 N N . GLU A 1 117 ? -10.867 19.499 10.182 1.00 61.59 117 GLU A N 1
ATOM 901 C CA . GLU A 1 117 ? -11.265 20.631 11.036 1.00 61.59 117 GLU A CA 1
ATOM 902 C C . GLU A 1 117 ? -12.353 21.505 10.377 1.00 61.59 117 GLU A C 1
ATOM 904 O O . GLU A 1 117 ? -13.325 21.882 11.031 1.00 61.59 117 GLU A O 1
ATOM 909 N N . GLU A 1 118 ? -12.250 21.758 9.068 1.00 61.75 118 GLU A N 1
ATOM 910 C CA . GLU A 1 118 ? -13.246 22.500 8.282 1.00 61.75 118 GLU A CA 1
ATOM 911 C C . GLU A 1 118 ? -14.558 21.707 8.094 1.00 61.75 118 GLU A C 1
ATOM 913 O O . GLU A 1 118 ? -15.649 22.283 8.084 1.00 61.75 118 GLU A O 1
ATOM 918 N N . LEU A 1 119 ? -14.478 20.373 8.000 1.00 56.16 119 LEU A N 1
ATOM 919 C CA . LEU A 1 119 ? -15.631 19.473 7.873 1.00 56.16 119 LEU A CA 1
ATOM 920 C C . LEU A 1 119 ? -16.384 19.223 9.188 1.00 56.16 119 LEU A C 1
ATOM 922 O O . LEU A 1 119 ? -17.595 18.999 9.129 1.00 56.16 119 LEU A O 1
ATOM 926 N N . ASP A 1 120 ? -15.712 19.262 10.346 1.00 56.31 120 ASP A N 1
ATOM 927 C CA . ASP A 1 120 ? -16.335 19.009 11.661 1.00 56.31 120 ASP A CA 1
ATOM 928 C C . ASP A 1 120 ? -17.147 20.213 12.183 1.00 56.31 120 ASP A C 1
ATOM 930 O O . ASP A 1 120 ? -17.775 20.142 13.240 1.00 56.31 120 ASP A O 1
ATOM 934 N N . GLY A 1 121 ? -17.168 21.334 11.446 1.00 51.69 121 GLY A N 1
ATOM 935 C CA . GLY A 1 121 ? -17.956 22.516 11.804 1.00 51.69 121 GLY A CA 1
ATOM 936 C C . GLY A 1 121 ? -17.579 23.101 13.167 1.00 51.69 121 GLY A C 1
ATOM 937 O O . GLY A 1 121 ? -18.409 23.755 13.807 1.00 51.69 121 GLY A O 1
ATOM 938 N N . GLY A 1 122 ? -16.347 22.859 13.629 1.00 45.91 122 GLY A N 1
ATOM 939 C CA . GLY A 1 122 ? -15.804 23.580 14.769 1.00 45.91 122 GLY A CA 1
ATOM 940 C C . GLY A 1 122 ? -15.880 25.080 14.473 1.00 45.91 122 GLY A C 1
ATOM 941 O O . GLY A 1 122 ? -15.705 25.470 13.313 1.00 45.91 122 GLY A O 1
ATOM 942 N N . PRO A 1 123 ? -16.166 25.952 15.464 1.00 44.47 123 PRO A N 1
ATOM 943 C CA . PRO A 1 123 ? -15.907 27.375 15.259 1.00 44.47 123 PRO A CA 1
ATOM 944 C C . PRO A 1 123 ? -14.492 27.474 14.697 1.00 44.47 123 PRO A C 1
ATOM 946 O O . PRO A 1 123 ? -13.642 26.739 15.199 1.00 44.47 123 PRO A O 1
ATOM 949 N N . MET A 1 124 ? -14.255 28.303 13.666 1.00 46.12 124 MET A N 1
ATOM 950 C CA . MET A 1 124 ? -12.884 28.626 13.267 1.00 46.12 124 MET A CA 1
ATOM 951 C C . MET A 1 124 ? -12.158 28.939 14.565 1.00 46.12 124 MET A C 1
ATOM 953 O O . MET A 1 124 ? -12.435 29.962 15.198 1.00 46.12 124 MET A O 1
ATOM 957 N N . VAL A 1 125 ? -11.316 28.011 15.017 1.00 42.16 125 VAL A N 1
ATOM 958 C CA . VAL A 1 125 ? -10.323 28.352 16.000 1.00 42.16 125 VAL A CA 1
ATOM 959 C C . VAL A 1 125 ? -9.450 29.236 15.153 1.00 42.16 125 VAL A C 1
ATOM 961 O O . VAL A 1 125 ? -8.734 28.773 14.266 1.00 42.16 125 VAL A O 1
ATOM 964 N N . ASP A 1 126 ? -9.663 30.536 15.330 1.00 36.47 126 ASP A N 1
ATOM 965 C CA . ASP A 1 126 ? -8.643 31.521 15.086 1.00 36.47 126 ASP A CA 1
ATOM 966 C C . ASP A 1 126 ? -7.436 30.916 15.791 1.00 36.47 126 ASP A C 1
ATOM 968 O O . ASP A 1 126 ? -7.369 30.889 17.025 1.00 36.47 126 ASP A O 1
ATOM 972 N N . TYR A 1 127 ? -6.578 30.235 15.020 1.00 36.66 127 TYR A N 1
ATOM 973 C CA . TYR A 1 127 ? -5.248 29.922 15.491 1.00 36.66 127 TYR A CA 1
ATOM 974 C C . TYR A 1 127 ? -4.805 31.262 16.028 1.00 36.66 127 TYR A C 1
ATOM 976 O O . TYR A 1 127 ? -4.879 32.219 15.249 1.00 36.66 127 TYR A O 1
ATOM 984 N N . PRO A 1 128 ? -4.445 31.380 17.318 1.00 35.31 128 PRO A N 1
ATOM 985 C CA . PRO A 1 128 ? -3.776 32.579 17.741 1.00 35.31 128 PRO A CA 1
ATOM 986 C C . PRO A 1 128 ? -2.679 32.749 16.699 1.00 35.31 128 PRO A C 1
ATOM 988 O O . PRO A 1 128 ? -1.787 31.907 16.567 1.00 35.31 128 PRO A O 1
ATOM 991 N N . GLN A 1 129 ? -2.802 33.789 15.869 1.00 38.53 129 GLN A N 1
ATOM 992 C CA . GLN A 1 129 ? -1.611 34.475 15.451 1.00 38.53 129 GLN A CA 1
ATOM 993 C C . GLN A 1 129 ? -0.923 34.658 16.782 1.00 38.53 129 GLN A C 1
ATOM 995 O O . GLN A 1 129 ? -1.510 35.228 17.705 1.00 38.53 129 GLN A O 1
ATOM 1000 N N . ASP A 1 130 ? 0.186 33.947 16.961 1.00 37.75 130 ASP A N 1
ATOM 1001 C CA . ASP A 1 130 ? 1.038 34.155 18.102 1.00 37.75 130 ASP A CA 1
ATOM 1002 C C . ASP A 1 130 ? 1.549 35.595 17.941 1.00 37.75 130 ASP A C 1
ATOM 1004 O O . ASP A 1 130 ? 2.699 35.846 17.602 1.00 37.75 130 ASP A O 1
ATOM 1008 N N . ASP A 1 131 ? 0.666 36.542 18.259 1.00 37.25 131 ASP A N 1
ATOM 1009 C CA . ASP A 1 131 ? 0.860 37.926 18.646 1.00 37.25 131 ASP A CA 1
ATOM 1010 C C . ASP A 1 131 ? 1.558 37.957 20.015 1.00 37.25 131 ASP A C 1
ATOM 1012 O O . ASP A 1 131 ? 1.581 38.956 20.726 1.00 37.25 131 ASP A O 1
ATOM 1016 N N . PHE A 1 132 ? 2.222 36.855 20.383 1.00 37.03 132 PHE A N 1
ATOM 1017 C CA . PHE A 1 132 ? 3.259 36.830 21.391 1.00 37.03 132 PHE A CA 1
ATOM 1018 C C . PHE A 1 132 ? 4.415 37.784 21.037 1.00 37.03 132 PHE A C 1
ATOM 1020 O O . PHE A 1 132 ? 5.295 37.998 21.865 1.00 37.03 132 PHE A O 1
ATOM 1027 N N . LEU A 1 133 ? 4.414 38.385 19.839 1.00 45.00 133 LEU A N 1
ATOM 1028 C CA . LEU A 1 133 ? 5.330 39.449 19.442 1.00 45.00 133 LEU A CA 1
ATOM 1029 C C . LEU A 1 133 ? 4.644 40.650 18.763 1.00 45.00 133 LEU A C 1
ATOM 1031 O O . LEU A 1 133 ? 5.256 41.267 17.894 1.00 45.00 133 LEU A O 1
ATOM 1035 N N . THR A 1 134 ? 3.430 41.034 19.163 1.00 44.41 134 THR A N 1
ATOM 1036 C CA . THR A 1 134 ? 2.844 42.310 18.712 1.00 44.41 134 THR A CA 1
ATOM 1037 C C . THR A 1 134 ? 2.278 43.131 19.876 1.00 44.41 134 THR A C 1
ATOM 1039 O O . THR A 1 134 ? 1.353 42.747 20.584 1.00 44.41 134 THR A O 1
ATOM 1042 N N . ASP A 1 135 ? 2.896 44.303 20.038 1.00 43.97 135 ASP A N 1
ATOM 1043 C CA . ASP A 1 135 ? 2.378 45.533 20.649 1.00 43.97 135 ASP A CA 1
ATOM 1044 C C . ASP A 1 135 ? 2.426 45.782 22.164 1.00 43.97 135 ASP A C 1
ATOM 1046 O O . ASP A 1 135 ? 1.856 46.770 22.632 1.00 43.97 135 ASP A O 1
ATOM 1050 N N . ALA A 1 136 ? 3.249 45.065 22.934 1.00 46.66 136 ALA A N 1
ATOM 1051 C CA . ALA A 1 136 ? 3.737 45.635 24.195 1.00 46.66 136 ALA A CA 1
ATOM 1052 C C . ALA A 1 136 ? 5.140 45.140 24.592 1.00 46.66 136 ALA A C 1
ATOM 1054 O O . ALA A 1 136 ? 5.358 43.958 24.832 1.00 46.66 136 ALA A O 1
ATOM 1055 N N . ASP A 1 137 ? 6.064 46.094 24.745 1.00 41.19 137 ASP A N 1
ATOM 1056 C CA . ASP A 1 137 ? 7.280 46.036 25.580 1.00 41.19 137 ASP A CA 1
ATOM 1057 C C . ASP A 1 137 ? 8.614 45.454 25.066 1.00 41.19 137 ASP A C 1
ATOM 1059 O O . ASP A 1 137 ? 9.595 45.472 25.815 1.00 41.19 137 ASP A O 1
ATOM 1063 N N . ILE A 1 138 ? 8.769 45.057 23.798 1.00 38.72 138 ILE A N 1
ATOM 1064 C CA . ILE A 1 138 ? 10.098 44.578 23.337 1.00 38.72 138 ILE A CA 1
ATOM 1065 C C . ILE A 1 138 ? 11.058 45.730 22.987 1.00 38.72 138 ILE A C 1
ATOM 1067 O O . ILE A 1 138 ? 12.257 45.628 23.252 1.00 38.72 138 ILE A O 1
ATOM 1071 N N . THR A 1 139 ? 10.554 46.875 22.520 1.00 41.41 139 THR A N 1
ATOM 1072 C CA . THR A 1 139 ? 11.393 48.051 22.203 1.00 41.41 139 THR A CA 1
ATOM 1073 C C . THR A 1 139 ? 11.933 48.765 23.453 1.00 41.41 139 THR A C 1
ATOM 1075 O O . THR A 1 139 ? 12.852 49.568 23.352 1.00 41.41 139 THR A O 1
ATOM 1078 N N . ALA A 1 140 ? 11.413 48.470 24.651 1.00 46.22 140 ALA A N 1
ATOM 1079 C CA . ALA A 1 140 ? 11.843 49.127 25.890 1.00 46.22 140 ALA A CA 1
ATOM 1080 C C . ALA A 1 140 ? 13.035 48.440 26.592 1.00 46.22 140 ALA A C 1
ATOM 1082 O O . ALA A 1 140 ? 13.637 49.040 27.482 1.00 46.22 140 ALA A O 1
ATOM 1083 N N . SER A 1 141 ? 13.386 47.200 26.217 1.00 43.47 141 SER A N 1
ATOM 1084 C CA . SER A 1 141 ? 14.322 46.365 27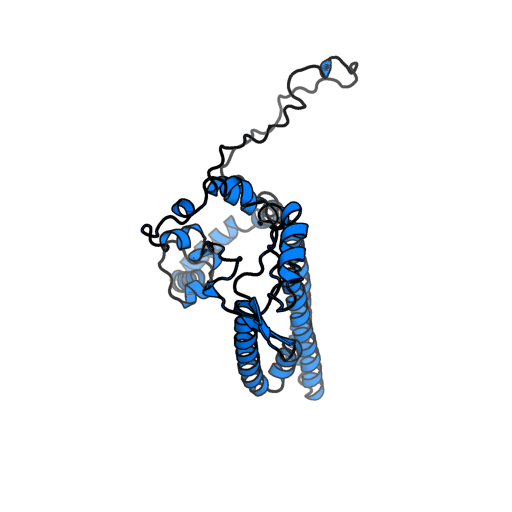.000 1.00 43.47 141 SER A CA 1
ATOM 1085 C C . SER A 1 141 ? 15.676 46.064 26.343 1.00 43.47 141 SER A C 1
ATOM 1087 O O . SER A 1 141 ? 16.502 45.397 26.964 1.00 43.47 141 SER A O 1
ATOM 1089 N N . TYR A 1 142 ? 15.960 46.573 25.141 1.00 41.06 142 TYR A N 1
ATOM 1090 C CA . TYR A 1 142 ? 17.277 46.433 24.510 1.00 41.06 142 TYR A CA 1
ATOM 1091 C C . TYR A 1 142 ? 17.771 47.787 23.988 1.00 41.06 142 TYR A C 1
ATOM 1093 O O . TYR A 1 142 ? 17.093 48.388 23.161 1.00 41.06 142 TYR A O 1
ATOM 1101 N N . PRO A 1 143 ? 18.925 48.295 24.459 1.00 38.03 143 PRO A N 1
ATOM 1102 C CA . PRO A 1 143 ? 19.481 49.539 23.948 1.00 38.03 143 PRO A CA 1
ATOM 1103 C C . PRO A 1 143 ? 19.977 49.364 22.506 1.00 38.03 143 PRO A C 1
ATOM 1105 O O . PRO A 1 143 ? 20.674 48.395 22.197 1.00 38.03 143 PRO A O 1
ATOM 1108 N N . ASP A 1 144 ? 19.604 50.336 21.672 1.00 46.19 144 ASP A N 1
ATOM 1109 C CA . ASP A 1 144 ? 20.052 50.632 20.307 1.00 46.19 144 ASP A CA 1
ATOM 1110 C C . ASP A 1 144 ? 21.408 50.016 19.918 1.00 46.19 144 ASP A C 1
ATOM 1112 O O . ASP A 1 144 ? 22.467 50.505 20.322 1.00 46.19 144 ASP A O 1
ATOM 1116 N N . PHE A 1 145 ? 21.399 48.980 19.072 1.00 40.88 145 PHE A N 1
ATOM 1117 C CA . PHE A 1 145 ? 22.626 48.542 18.389 1.00 40.88 145 PHE A CA 1
ATOM 1118 C C . PHE A 1 145 ? 22.477 48.284 16.882 1.00 40.88 145 PHE A C 1
ATOM 1120 O O . PHE A 1 145 ? 23.467 47.971 16.229 1.00 40.88 145 PHE A O 1
ATOM 1127 N N . PHE A 1 146 ? 21.301 48.458 16.279 1.00 40.09 146 PHE A N 1
ATOM 1128 C CA . PHE A 1 146 ? 21.171 48.307 14.828 1.00 40.09 146 PHE A CA 1
ATOM 1129 C C . PHE A 1 146 ? 20.309 49.423 14.240 1.00 40.09 146 PHE A C 1
ATOM 1131 O O . PHE A 1 146 ? 19.164 49.601 14.644 1.00 40.09 146 PHE A O 1
ATOM 1138 N N . ASP A 1 147 ? 20.912 50.179 13.319 1.00 38.75 147 ASP A N 1
ATOM 1139 C CA . ASP A 1 147 ? 20.295 51.266 12.560 1.00 38.75 147 ASP A CA 1
ATOM 1140 C C . ASP A 1 147 ? 19.011 50.803 11.856 1.00 38.75 147 ASP A C 1
ATOM 1142 O O . ASP A 1 147 ? 18.956 49.712 11.279 1.00 38.75 147 ASP A O 1
ATOM 1146 N N . HIS A 1 148 ? 17.993 51.666 11.870 1.00 43.56 148 HIS A N 1
ATOM 1147 C CA . HIS A 1 148 ? 16.782 51.507 11.071 1.00 43.56 148 HIS A CA 1
ATOM 1148 C C . HIS A 1 148 ? 17.141 51.450 9.581 1.00 43.56 148 HIS A C 1
ATOM 1150 O O . HIS A 1 148 ? 17.692 52.400 9.028 1.00 43.56 148 HIS A O 1
ATOM 1156 N N . ILE A 1 149 ? 16.813 50.333 8.936 1.00 45.84 149 ILE A N 1
ATOM 1157 C CA . ILE A 1 149 ? 16.784 50.222 7.477 1.00 45.84 149 ILE A CA 1
ATOM 1158 C C . ILE A 1 149 ? 15.362 50.582 7.041 1.00 45.84 149 ILE A C 1
ATOM 1160 O O . ILE A 1 149 ? 14.402 49.997 7.540 1.00 45.84 149 ILE A O 1
ATOM 1164 N N . ASP A 1 150 ? 15.244 51.560 6.145 1.00 43.44 150 ASP A N 1
ATOM 1165 C CA . ASP A 1 150 ? 13.978 52.043 5.590 1.00 43.44 150 ASP A CA 1
ATOM 1166 C C . ASP A 1 150 ? 13.208 50.918 4.862 1.00 43.44 150 ASP A C 1
ATOM 1168 O O . ASP A 1 150 ? 13.751 50.233 3.995 1.00 43.44 150 ASP A O 1
ATOM 1172 N N . GLU A 1 151 ? 11.927 50.739 5.197 1.00 48.22 151 GLU A N 1
ATOM 1173 C CA . GLU A 1 151 ? 11.022 49.696 4.674 1.00 48.22 151 GLU A CA 1
ATOM 1174 C C . GLU A 1 151 ? 10.443 49.989 3.267 1.00 48.22 151 GLU A C 1
ATOM 1176 O O . GLU A 1 151 ? 9.354 49.519 2.946 1.00 48.22 151 GLU A O 1
ATOM 1181 N N . ASP A 1 152 ? 11.124 50.753 2.404 1.00 42.47 152 ASP A N 1
ATOM 1182 C CA . ASP A 1 152 ? 10.519 51.237 1.141 1.00 42.47 152 ASP A CA 1
ATOM 1183 C C . ASP A 1 152 ? 11.075 50.610 -0.154 1.00 42.47 152 ASP A C 1
ATOM 1185 O O . ASP A 1 152 ? 10.913 51.160 -1.239 1.00 42.47 152 ASP A O 1
ATOM 1189 N N . GLU A 1 153 ? 11.692 49.424 -0.088 1.00 47.38 153 GLU A N 1
ATOM 1190 C CA . GLU A 1 153 ? 12.021 48.627 -1.286 1.00 47.38 153 GLU A CA 1
ATOM 1191 C C . GLU A 1 153 ? 11.825 47.116 -1.054 1.00 47.38 153 GLU A C 1
ATOM 1193 O O . GLU A 1 153 ? 12.769 46.343 -0.896 1.00 47.38 153 GLU A O 1
ATOM 1198 N N . GLY A 1 154 ? 10.568 46.665 -1.073 1.00 44.03 154 GLY A N 1
ATOM 1199 C CA . GLY A 1 154 ? 10.205 45.245 -1.148 1.00 44.03 154 GLY A CA 1
ATOM 1200 C C . GLY A 1 154 ? 9.200 44.984 -2.279 1.00 44.03 154 GLY A C 1
ATOM 1201 O O . GLY A 1 154 ? 8.284 45.786 -2.470 1.00 44.03 154 GLY A O 1
ATOM 1202 N N . PRO A 1 155 ? 9.327 43.898 -3.070 1.00 40.56 155 PRO A N 1
ATOM 1203 C CA . PRO A 1 155 ? 8.384 43.613 -4.149 1.00 40.56 155 PRO A CA 1
ATOM 1204 C C . PRO A 1 155 ? 6.982 43.305 -3.598 1.00 40.56 155 PRO A C 1
ATOM 1206 O O . PRO A 1 155 ? 6.823 42.549 -2.642 1.00 40.56 155 PRO A O 1
ATOM 1209 N N . ALA A 1 156 ? 5.958 43.885 -4.232 1.00 38.03 156 ALA A N 1
ATOM 1210 C CA . ALA A 1 156 ? 4.563 43.778 -3.814 1.00 38.03 156 ALA A CA 1
ATOM 1211 C C . ALA A 1 156 ? 4.072 42.319 -3.749 1.00 38.03 156 ALA A C 1
ATOM 1213 O O . ALA A 1 156 ? 4.129 41.577 -4.733 1.00 38.03 156 ALA A O 1
ATOM 1214 N N . HIS A 1 157 ? 3.540 41.928 -2.590 1.00 36.22 157 HIS A N 1
ATOM 1215 C CA . HIS A 1 157 ? 3.031 40.584 -2.333 1.00 36.22 157 HIS A CA 1
ATOM 1216 C C . HIS A 1 157 ? 1.695 40.369 -3.068 1.00 36.22 157 HIS A C 1
ATOM 1218 O O . HIS A 1 157 ? 0.653 40.886 -2.664 1.00 36.22 157 HIS A O 1
ATOM 1224 N N . GLN A 1 158 ? 1.702 39.607 -4.164 1.00 39.81 158 GLN A N 1
ATOM 1225 C CA . GLN A 1 158 ? 0.470 39.193 -4.841 1.00 39.81 158 GLN A CA 1
ATOM 1226 C C . GLN A 1 158 ? -0.152 37.998 -4.115 1.00 39.81 158 GLN A C 1
ATOM 1228 O O . GLN A 1 158 ? 0.452 36.934 -4.000 1.00 39.81 158 GLN A O 1
ATOM 1233 N N . VAL A 1 159 ? -1.378 38.176 -3.626 1.00 42.69 159 VAL A N 1
ATOM 1234 C CA . VAL A 1 159 ? -2.165 37.126 -2.970 1.00 42.69 159 VAL A CA 1
ATOM 1235 C C . VAL A 1 159 ? -2.959 36.378 -4.042 1.00 42.69 159 VAL A C 1
ATOM 1237 O O . VAL A 1 159 ? -4.022 36.828 -4.462 1.00 42.69 159 VAL A O 1
ATOM 1240 N N . ASN A 1 160 ? -2.438 35.245 -4.518 1.00 34.16 160 ASN A N 1
ATOM 1241 C CA . ASN A 1 160 ? -3.214 34.306 -5.329 1.00 34.16 160 ASN A CA 1
ATOM 1242 C C . ASN A 1 160 ? -3.806 33.226 -4.418 1.00 34.16 160 ASN A C 1
ATOM 1244 O O . ASN A 1 160 ? -3.089 32.507 -3.725 1.00 34.16 160 ASN A O 1
ATOM 1248 N N . GLY A 1 161 ? -5.135 33.144 -4.397 1.00 42.16 161 GLY A N 1
ATOM 1249 C CA . GLY A 1 161 ? -5.881 32.208 -3.564 1.00 42.16 161 GLY A CA 1
ATOM 1250 C C . GLY A 1 161 ? -5.640 30.746 -3.944 1.00 42.16 161 GLY A C 1
ATOM 1251 O O . GLY A 1 161 ? -5.931 30.329 -5.061 1.00 42.16 161 GLY A O 1
ATOM 1252 N N . SER A 1 162 ? -5.105 29.985 -2.991 1.00 39.53 162 SER A N 1
ATOM 1253 C CA . SER A 1 162 ? -5.412 28.588 -2.616 1.00 39.53 162 SER A CA 1
ATOM 1254 C C . SER A 1 162 ? -4.223 28.063 -1.810 1.00 39.53 162 SER A C 1
ATOM 1256 O O . SER A 1 162 ? -3.243 27.521 -2.315 1.00 39.53 162 SER A O 1
ATOM 1258 N N . ARG A 1 163 ? -4.281 28.336 -0.507 1.00 48.38 163 ARG A N 1
ATOM 1259 C CA . ARG A 1 163 ? -3.200 28.134 0.456 1.00 48.38 163 ARG A CA 1
ATOM 1260 C C . ARG A 1 163 ? -3.158 26.677 0.920 1.00 48.38 163 ARG A C 1
ATOM 1262 O O . ARG A 1 163 ? -3.545 26.383 2.040 1.00 48.38 163 ARG A O 1
ATOM 1269 N N . ALA A 1 164 ? -2.701 25.772 0.059 1.00 40.66 164 ALA A N 1
ATOM 1270 C CA . ALA A 1 164 ? -2.295 24.419 0.443 1.00 40.66 164 ALA A CA 1
ATOM 1271 C C . ALA A 1 164 ? -1.543 23.753 -0.718 1.00 40.66 164 ALA A C 1
ATOM 1273 O O . ALA A 1 164 ? -2.165 23.044 -1.494 1.00 40.66 164 ALA A O 1
ATOM 1274 N N . VAL A 1 165 ? -0.236 24.025 -0.861 1.00 48.75 165 VAL A N 1
ATOM 1275 C CA . VAL A 1 165 ? 0.806 23.254 -1.598 1.00 48.75 165 VAL A CA 1
ATOM 1276 C C . VAL A 1 165 ? 1.910 24.236 -2.013 1.00 48.75 165 VAL A C 1
ATOM 1278 O O . VAL A 1 165 ? 1.951 24.735 -3.133 1.00 48.75 165 VAL A O 1
ATOM 1281 N N . GLU A 1 166 ? 2.826 24.540 -1.092 1.00 52.81 166 GLU A N 1
ATOM 1282 C CA . GLU A 1 166 ? 3.956 25.452 -1.368 1.00 52.81 166 GLU A CA 1
ATOM 1283 C C . GLU A 1 166 ? 5.333 24.764 -1.255 1.00 52.81 166 GLU A C 1
ATOM 1285 O O . GLU A 1 166 ? 6.349 25.308 -1.668 1.00 52.81 166 GLU A O 1
ATOM 1290 N N . GLY A 1 167 ? 5.390 23.517 -0.767 1.00 47.41 167 GLY A N 1
ATOM 1291 C CA . GLY A 1 167 ? 6.663 22.811 -0.546 1.00 47.41 167 GLY A CA 1
ATOM 1292 C C . GLY A 1 167 ? 7.163 21.940 -1.708 1.00 47.41 167 GLY A C 1
ATOM 1293 O O . GLY A 1 167 ? 8.366 21.830 -1.919 1.00 47.41 167 GLY A O 1
ATOM 1294 N N . ALA A 1 168 ? 6.267 21.311 -2.476 1.00 44.81 168 ALA A N 1
ATOM 1295 C CA . ALA A 1 168 ? 6.639 20.430 -3.600 1.00 44.81 168 ALA A CA 1
ATOM 1296 C C . ALA A 1 168 ? 6.554 21.136 -4.966 1.00 44.81 168 ALA A C 1
ATOM 1298 O O . ALA A 1 168 ? 7.097 20.665 -5.967 1.00 44.81 168 ALA A O 1
ATOM 1299 N N . SER A 1 169 ? 5.904 22.296 -4.988 1.00 45.16 169 SER A N 1
ATOM 1300 C CA . SER A 1 169 ? 5.780 23.177 -6.138 1.00 45.16 169 SER A CA 1
ATOM 1301 C C . SER A 1 169 ? 7.085 23.918 -6.426 1.00 45.16 169 SER A C 1
ATOM 1303 O O . SER A 1 169 ? 7.366 24.105 -7.590 1.00 45.16 169 SER A O 1
ATOM 1305 N N . GLY A 1 170 ? 7.957 24.234 -5.461 1.00 49.22 170 GLY A N 1
ATOM 1306 C CA . GLY A 1 170 ? 9.195 24.994 -5.740 1.00 49.22 170 GLY A CA 1
ATOM 1307 C C . GLY A 1 170 ? 10.222 24.291 -6.651 1.00 49.22 170 GLY A C 1
ATOM 1308 O O . GLY A 1 170 ? 10.887 24.934 -7.466 1.00 49.22 170 GLY A O 1
ATOM 1309 N N . LEU A 1 171 ? 10.331 22.958 -6.578 1.00 45.41 171 LEU A N 1
ATOM 1310 C CA . LEU A 1 171 ? 11.303 22.194 -7.380 1.00 45.41 171 LEU A CA 1
ATOM 1311 C C . LEU A 1 171 ? 10.743 21.796 -8.757 1.00 45.41 171 LEU A C 1
ATOM 1313 O O . LEU A 1 171 ? 11.468 21.777 -9.747 1.00 45.41 171 LEU A O 1
ATOM 1317 N N . MET A 1 172 ? 9.433 21.548 -8.843 1.00 46.03 172 MET A N 1
ATOM 1318 C CA . MET A 1 172 ? 8.736 21.355 -10.119 1.00 46.03 172 MET A CA 1
ATOM 1319 C C . MET A 1 172 ? 8.448 22.689 -10.825 1.00 46.03 172 MET A C 1
ATOM 1321 O O . MET A 1 172 ? 8.496 22.728 -12.047 1.00 46.03 172 MET A O 1
ATOM 1325 N N . ALA A 1 173 ? 8.222 23.796 -10.111 1.00 46.16 173 ALA A N 1
ATOM 1326 C CA . ALA A 1 173 ? 8.060 25.145 -10.669 1.00 46.16 173 ALA A CA 1
ATOM 1327 C C . ALA A 1 173 ? 9.368 25.637 -11.291 1.00 46.16 173 ALA A C 1
ATOM 1329 O O . ALA A 1 173 ? 9.360 26.033 -12.447 1.00 46.16 173 ALA A O 1
ATOM 1330 N N . SER A 1 174 ? 10.509 25.475 -10.616 1.00 48.75 174 SER A N 1
ATOM 1331 C CA . SER A 1 174 ? 11.809 25.887 -11.175 1.00 48.75 174 SER A CA 1
ATOM 1332 C C . SER A 1 174 ? 12.267 25.052 -12.382 1.00 48.75 174 SER A C 1
ATOM 1334 O O . SER A 1 174 ? 12.977 25.563 -13.248 1.00 48.75 174 SER A O 1
ATOM 1336 N N . VAL A 1 175 ? 11.821 23.794 -12.505 1.00 43.59 175 VAL A N 1
ATOM 1337 C CA . VAL A 1 175 ? 12.057 22.966 -13.707 1.00 43.59 175 VAL A CA 1
ATOM 1338 C C . VAL A 1 175 ? 10.979 23.188 -14.786 1.00 43.59 175 VAL A C 1
ATOM 1340 O O . VAL A 1 175 ? 11.266 23.094 -15.983 1.00 43.59 175 VAL A O 1
ATOM 1343 N N . SER A 1 176 ? 9.745 23.533 -14.402 1.00 47.03 176 SER A N 1
ATOM 1344 C CA . SER A 1 176 ? 8.620 23.762 -15.326 1.00 47.03 176 SER A CA 1
ATOM 1345 C C . SER A 1 176 ? 8.559 25.179 -15.905 1.00 47.03 176 SER A C 1
ATOM 1347 O O . SER A 1 176 ? 8.089 25.336 -17.036 1.00 47.03 176 SER A O 1
ATOM 1349 N N . GLU A 1 177 ? 9.096 26.191 -15.220 1.00 46.97 177 GLU A N 1
ATOM 1350 C CA . GLU A 1 177 ? 9.076 27.586 -15.683 1.00 46.97 177 GLU A CA 1
ATOM 1351 C C . GLU A 1 177 ? 9.952 27.817 -16.913 1.00 46.97 177 GLU A C 1
ATOM 1353 O O . GLU A 1 177 ? 9.618 28.658 -17.748 1.00 46.97 177 GLU A O 1
ATOM 1358 N N . TRP A 1 178 ? 11.009 27.024 -17.118 1.00 48.91 178 TRP A N 1
ATOM 1359 C CA . TRP A 1 178 ? 11.835 27.173 -18.318 1.00 48.91 178 TRP A CA 1
ATOM 1360 C C . TRP A 1 178 ? 11.366 26.342 -19.524 1.00 48.91 178 TRP A C 1
ATOM 1362 O O . TRP A 1 178 ? 11.883 26.527 -20.626 1.00 48.91 178 TRP A O 1
ATOM 1372 N N . SER A 1 179 ? 10.367 25.456 -19.397 1.00 43.66 179 SER A N 1
ATOM 1373 C CA . SER A 1 179 ? 9.997 24.632 -20.562 1.00 43.66 179 SER A CA 1
ATOM 1374 C C . SER A 1 179 ? 8.548 24.181 -20.713 1.00 43.66 179 SER A C 1
ATOM 1376 O O . SER A 1 179 ? 8.193 23.801 -21.821 1.00 43.66 179 SER A O 1
ATOM 1378 N N . ALA A 1 180 ? 7.655 24.268 -19.727 1.00 49.47 180 ALA A N 1
ATOM 1379 C CA . ALA A 1 180 ? 6.326 23.670 -19.894 1.00 49.47 180 ALA A CA 1
ATOM 1380 C C . ALA A 1 180 ? 5.393 24.503 -20.794 1.00 49.47 180 ALA A C 1
ATOM 1382 O O . ALA A 1 180 ? 4.820 23.972 -21.737 1.00 49.47 180 ALA A O 1
ATOM 1383 N N . GLY A 1 181 ? 5.262 25.814 -20.573 1.00 49.47 181 GLY A N 1
ATOM 1384 C CA . GLY A 1 181 ? 4.252 26.632 -21.267 1.00 49.47 181 GLY A CA 1
ATOM 1385 C C . GLY A 1 181 ? 4.548 26.903 -22.749 1.00 49.47 181 GLY A C 1
ATOM 1386 O O . GLY A 1 181 ? 3.646 26.869 -23.588 1.00 49.47 181 GLY A O 1
ATOM 1387 N N . ALA A 1 182 ? 5.815 27.139 -23.096 1.00 55.56 182 ALA A N 1
ATOM 1388 C CA . ALA A 1 182 ? 6.231 27.384 -24.479 1.00 55.56 182 ALA A CA 1
ATOM 1389 C C . ALA A 1 182 ? 6.356 26.084 -25.284 1.00 55.56 182 ALA A C 1
ATOM 1391 O O . ALA A 1 182 ? 6.049 26.074 -26.477 1.00 55.56 182 ALA A O 1
ATOM 1392 N N . LEU A 1 183 ? 6.766 24.984 -24.642 1.00 52.66 183 LEU A N 1
ATOM 1393 C CA . LEU A 1 183 ? 6.842 23.669 -25.273 1.00 52.66 183 LEU A CA 1
ATOM 1394 C C . LEU A 1 183 ? 5.450 23.059 -25.389 1.00 52.66 183 LEU A C 1
ATOM 1396 O O . LEU A 1 183 ? 5.141 22.585 -26.465 1.00 52.66 183 LEU A O 1
ATOM 1400 N N . ALA A 1 184 ? 4.565 23.178 -24.394 1.00 58.34 184 ALA A N 1
ATOM 1401 C CA . ALA A 1 184 ? 3.163 22.773 -24.521 1.00 58.34 184 ALA A CA 1
ATOM 1402 C C . ALA A 1 184 ? 2.448 23.560 -25.623 1.00 58.34 184 ALA A C 1
ATOM 1404 O O . ALA A 1 184 ? 1.810 22.942 -26.462 1.00 58.34 184 ALA A O 1
ATOM 1405 N N . LYS A 1 185 ? 2.627 24.887 -25.721 1.00 60.81 185 LYS A N 1
ATOM 1406 C CA . LYS A 1 185 ? 2.069 25.673 -26.839 1.00 60.81 185 LYS A CA 1
ATOM 1407 C C . LYS A 1 185 ? 2.677 25.302 -28.192 1.00 60.81 185 LYS A C 1
ATOM 1409 O O . LYS A 1 185 ? 1.949 25.237 -29.175 1.00 60.81 185 LYS A O 1
ATOM 1414 N N . LYS A 1 186 ? 3.986 25.025 -28.270 1.00 58.34 186 LYS A N 1
ATOM 1415 C CA . LYS A 1 186 ? 4.624 24.549 -29.510 1.00 58.34 186 LYS A CA 1
ATOM 1416 C C . LYS A 1 186 ? 4.209 23.128 -29.865 1.00 58.34 186 LYS A C 1
ATOM 1418 O O . LYS A 1 186 ? 4.030 22.843 -31.039 1.00 58.34 186 LYS A O 1
ATOM 1423 N N . LEU A 1 187 ? 4.028 22.254 -28.886 1.00 59.94 187 LEU A N 1
ATOM 1424 C CA . LEU A 1 187 ? 3.607 20.871 -29.060 1.00 59.94 187 LEU A CA 1
ATOM 1425 C C . LEU A 1 187 ? 2.135 20.835 -29.456 1.00 59.94 187 LEU A C 1
ATOM 1427 O O . LEU A 1 187 ? 1.810 20.171 -30.421 1.00 59.94 187 LEU A O 1
ATOM 1431 N N . GLN A 1 188 ? 1.286 21.650 -28.833 1.00 62.38 188 GLN A N 1
ATOM 1432 C CA . GLN A 1 188 ? -0.120 21.841 -29.186 1.00 62.38 188 GLN A CA 1
ATOM 1433 C C . GLN A 1 188 ? -0.279 22.450 -30.590 1.00 62.38 188 GLN A C 1
ATOM 1435 O O . GLN A 1 188 ? -1.000 21.886 -31.405 1.00 62.38 188 GLN A O 1
ATOM 1440 N N . ALA A 1 189 ? 0.488 23.491 -30.940 1.00 65.38 189 ALA A N 1
ATOM 1441 C CA . ALA A 1 189 ? 0.509 24.051 -32.298 1.00 65.38 189 ALA A CA 1
ATOM 1442 C C . ALA A 1 189 ? 1.102 23.084 -33.349 1.00 65.38 189 ALA A C 1
ATOM 1444 O O . ALA A 1 189 ? 0.705 23.101 -34.513 1.00 65.38 189 ALA A O 1
ATOM 1445 N N . THR A 1 190 ? 2.042 22.213 -32.965 1.00 56.16 190 THR A N 1
ATOM 1446 C CA . THR A 1 190 ? 2.597 21.168 -33.851 1.00 56.16 190 THR A CA 1
ATOM 1447 C C . THR A 1 190 ? 1.629 19.986 -33.999 1.00 56.16 190 THR A C 1
ATOM 1449 O O . THR A 1 190 ? 1.535 19.398 -35.072 1.00 56.16 190 THR A O 1
ATOM 1452 N N . VAL A 1 191 ? 0.863 19.675 -32.952 1.00 59.44 191 VAL A N 1
ATOM 1453 C CA . VAL A 1 191 ? -0.165 18.624 -32.896 1.00 59.44 191 VAL A CA 1
ATOM 1454 C C . VAL A 1 191 ? -1.396 18.988 -33.722 1.00 59.44 191 VAL A C 1
ATOM 1456 O O . VAL A 1 191 ? -1.917 18.130 -34.438 1.00 59.44 191 VAL A O 1
ATOM 1459 N N . GLU A 1 192 ? -1.832 20.249 -33.672 1.00 60.50 192 GLU A N 1
ATOM 1460 C CA . GLU A 1 192 ? -2.903 20.770 -34.528 1.00 60.50 192 GLU A CA 1
ATOM 1461 C C . GLU A 1 192 ? -2.492 20.751 -36.006 1.00 60.50 192 GLU A C 1
ATOM 1463 O O . GLU A 1 192 ? -3.262 20.293 -36.849 1.00 60.50 192 GLU A O 1
ATOM 1468 N N . ASN A 1 193 ? -1.242 21.116 -36.316 1.00 66.25 193 ASN A N 1
ATOM 1469 C CA . ASN A 1 193 ? -0.700 21.058 -37.679 1.00 66.25 193 ASN A CA 1
ATOM 1470 C C . ASN A 1 193 ? -0.552 19.629 -38.241 1.00 66.25 193 ASN A C 1
ATOM 1472 O O . ASN A 1 193 ? -0.534 19.458 -39.457 1.00 66.25 193 ASN A O 1
ATOM 1476 N N . TRP A 1 194 ? -0.445 18.602 -37.389 1.00 59.59 194 TRP A N 1
ATOM 1477 C CA . TRP A 1 194 ? -0.357 17.189 -37.799 1.00 59.59 194 TRP A CA 1
ATOM 1478 C C . TRP A 1 194 ? -1.706 16.451 -37.806 1.00 59.59 194 TRP A C 1
ATOM 1480 O O . TRP A 1 194 ? -1.740 15.252 -38.077 1.00 59.59 194 TRP A O 1
ATOM 1490 N N . GLY A 1 195 ? -2.825 17.122 -37.505 1.00 61.81 195 GLY A N 1
ATOM 1491 C CA . GLY A 1 195 ? -4.140 16.467 -37.450 1.00 61.81 195 GLY A CA 1
ATOM 1492 C C . GLY A 1 195 ? -4.255 15.395 -36.352 1.00 61.81 195 GLY A C 1
ATOM 1493 O O . GLY A 1 195 ? -5.130 14.535 -36.415 1.00 61.81 195 GLY A O 1
ATOM 1494 N N . MET A 1 196 ? -3.390 15.442 -35.331 1.00 61.28 196 MET A N 1
ATOM 1495 C CA . MET A 1 196 ? -3.304 14.448 -34.248 1.00 61.28 196 MET A CA 1
ATOM 1496 C C . MET A 1 196 ? -4.152 14.810 -33.012 1.00 61.28 196 MET A C 1
ATOM 1498 O O . MET A 1 196 ? -4.054 14.156 -31.973 1.00 61.28 196 MET A O 1
ATOM 1502 N N . ALA A 1 197 ? -5.024 15.818 -33.110 1.00 64.75 197 ALA A N 1
ATOM 1503 C CA . ALA A 1 197 ? -5.902 16.245 -32.016 1.00 64.75 197 ALA A CA 1
ATOM 1504 C C . ALA A 1 197 ? -6.860 15.128 -31.547 1.00 64.75 197 ALA A C 1
ATOM 1506 O O . ALA A 1 197 ? -7.056 14.937 -30.349 1.00 64.75 197 ALA A O 1
ATOM 1507 N N . GLY A 1 198 ? -7.389 14.331 -32.481 1.00 67.38 198 GLY A N 1
ATOM 1508 C CA . GLY A 1 198 ? -8.224 13.161 -32.182 1.00 67.38 198 GLY A CA 1
ATOM 1509 C C . GLY A 1 198 ? -7.512 12.105 -31.321 1.00 67.38 198 GLY A C 1
ATOM 1510 O O . GLY A 1 198 ? -7.968 11.841 -30.206 1.00 67.38 198 GLY A O 1
ATOM 1511 N N . PRO A 1 199 ? -6.382 11.523 -31.768 1.00 71.44 199 PRO A N 1
ATOM 1512 C CA . PRO A 1 199 ? -5.672 10.497 -31.000 1.00 71.44 199 PRO A CA 1
ATOM 1513 C C . PRO A 1 199 ? -5.101 11.011 -29.672 1.00 71.44 199 PRO A C 1
ATOM 1515 O O . PRO A 1 199 ? -5.069 10.259 -28.701 1.00 71.44 199 PRO A O 1
ATOM 1518 N N . ILE A 1 200 ? -4.710 12.284 -29.580 1.00 68.50 200 ILE A N 1
ATOM 1519 C CA . ILE A 1 200 ? -4.214 12.860 -28.322 1.00 68.50 200 ILE A CA 1
ATOM 1520 C C . ILE A 1 200 ? -5.349 13.086 -27.321 1.00 68.50 200 ILE A C 1
ATOM 1522 O O . ILE A 1 200 ? -5.170 12.756 -26.153 1.00 68.50 200 ILE A O 1
ATOM 1526 N N . SER A 1 201 ? -6.528 13.535 -27.770 1.00 67.81 201 SER A N 1
ATOM 1527 C CA . SER A 1 201 ? -7.714 13.635 -26.903 1.00 67.81 201 SER A CA 1
ATOM 1528 C C . SER A 1 201 ? -8.158 12.272 -26.352 1.00 67.81 201 SER A C 1
ATOM 1530 O O . SER A 1 201 ? -8.608 12.168 -25.210 1.00 67.81 201 SER A O 1
ATOM 1532 N N . TYR A 1 202 ? -7.965 11.205 -27.137 1.00 74.19 202 TYR A N 1
ATOM 1533 C CA . TYR A 1 202 ? -8.226 9.837 -26.703 1.00 74.19 202 TYR A CA 1
ATOM 1534 C C . TYR A 1 202 ? -7.234 9.405 -25.621 1.00 74.19 202 TYR A C 1
ATOM 1536 O O . TYR A 1 202 ? -7.648 8.901 -24.586 1.00 74.19 202 TYR A O 1
ATOM 1544 N N . VAL A 1 203 ? -5.932 9.649 -25.808 1.00 75.62 203 VAL A N 1
ATOM 1545 C CA . VAL A 1 203 ? -4.907 9.312 -24.804 1.00 75.62 203 VAL A CA 1
ATOM 1546 C C . VAL A 1 203 ? -5.079 10.138 -23.526 1.00 75.62 203 VAL A C 1
ATOM 1548 O O . VAL A 1 203 ? -5.005 9.580 -22.433 1.00 75.62 203 VAL A O 1
ATOM 1551 N N . SER A 1 204 ? -5.374 11.438 -23.629 1.00 75.12 204 SER A N 1
ATOM 1552 C CA . SER A 1 204 ? -5.580 12.291 -22.453 1.00 75.12 204 SER A CA 1
ATOM 1553 C C . SER A 1 204 ? -6.797 11.873 -21.630 1.00 75.12 204 SER A C 1
ATOM 1555 O O . SER A 1 204 ? -6.748 11.970 -20.410 1.00 75.12 204 SER A O 1
ATOM 1557 N N . HIS A 1 205 ? -7.852 11.337 -22.258 1.00 78.38 205 HIS A N 1
ATOM 1558 C CA . HIS A 1 205 ? -9.004 10.785 -21.538 1.00 78.38 205 HIS A CA 1
ATOM 1559 C C . HIS A 1 205 ? -8.614 9.633 -20.596 1.00 78.38 205 HIS A C 1
ATOM 1561 O O . HIS A 1 205 ? -9.188 9.502 -19.521 1.00 78.38 205 HIS A O 1
ATOM 1567 N N . TRP A 1 206 ? -7.612 8.826 -20.954 1.00 76.88 206 TRP A N 1
ATOM 1568 C CA . TRP A 1 206 ? -7.140 7.720 -20.113 1.00 76.88 206 TRP A CA 1
ATOM 1569 C C . TRP A 1 206 ? -6.074 8.128 -19.094 1.00 76.88 206 TRP A C 1
ATOM 1571 O O . TRP A 1 206 ? -5.896 7.428 -18.101 1.00 76.88 206 TRP A O 1
ATOM 1581 N N . VAL A 1 207 ? -5.355 9.230 -19.321 1.00 79.62 207 VAL A N 1
ATOM 1582 C CA . VAL A 1 207 ? -4.243 9.674 -18.460 1.00 79.62 207 VAL A CA 1
ATOM 1583 C C . VAL A 1 207 ? -4.686 10.719 -17.433 1.00 79.62 207 VAL A C 1
ATOM 1585 O O . VAL A 1 207 ? -4.236 10.669 -16.294 1.00 79.62 207 VAL A O 1
ATOM 1588 N N . SER A 1 208 ? -5.571 11.640 -17.810 1.00 73.50 208 SER A N 1
ATOM 1589 C CA . SER A 1 208 ? -6.105 12.692 -16.937 1.00 73.50 208 SER A CA 1
ATOM 1590 C C . SER A 1 208 ? -7.539 13.040 -17.365 1.00 73.50 208 SER A C 1
ATOM 1592 O O . SER A 1 208 ? -7.752 14.031 -18.075 1.00 73.50 208 SER A O 1
ATOM 1594 N N . PRO A 1 209 ? -8.530 12.200 -17.022 1.00 76.25 209 PRO A N 1
ATOM 1595 C CA . PRO A 1 209 ? -9.916 12.452 -17.392 1.00 76.25 209 PRO A CA 1
ATOM 1596 C C . PRO A 1 209 ? -10.481 13.680 -16.667 1.00 76.25 209 PRO A C 1
ATOM 1598 O O . PRO A 1 209 ? -10.120 13.972 -15.528 1.00 76.25 209 PRO A O 1
ATOM 1601 N N . ASN A 1 210 ? -11.407 14.386 -17.321 1.00 73.94 210 ASN A N 1
ATOM 1602 C CA . ASN A 1 210 ? -12.115 15.498 -16.692 1.00 73.94 210 ASN A CA 1
ATOM 1603 C C . ASN A 1 210 ? -13.044 14.976 -15.578 1.00 73.94 210 ASN A C 1
ATOM 1605 O O . ASN A 1 210 ? -13.825 14.056 -15.837 1.00 73.94 210 ASN A O 1
ATOM 1609 N N . PRO A 1 211 ? -13.033 15.594 -14.383 1.00 67.50 211 PRO A N 1
ATOM 1610 C CA . PRO A 1 211 ? -13.802 15.137 -13.220 1.00 67.50 211 PRO A CA 1
ATOM 1611 C C . PRO A 1 211 ? -15.322 15.249 -13.404 1.00 67.50 211 PRO A C 1
ATOM 1613 O O . PRO A 1 211 ? -16.081 14.573 -12.723 1.00 67.50 211 PRO A O 1
ATOM 1616 N N . SER A 1 212 ? -15.786 16.084 -14.338 1.00 71.44 212 SER A N 1
ATOM 1617 C CA . SER A 1 212 ? -17.215 16.319 -14.591 1.00 71.44 212 SER A CA 1
ATOM 1618 C C . SER A 1 212 ? -17.898 15.233 -15.438 1.00 71.44 212 SER A C 1
ATOM 1620 O O . SER A 1 212 ? -19.083 15.360 -15.735 1.00 71.44 212 SER A O 1
ATOM 1622 N N . ILE A 1 213 ? -17.163 14.213 -15.892 1.00 77.88 213 ILE A N 1
ATOM 1623 C CA . ILE A 1 213 ? -17.681 13.115 -16.722 1.00 77.88 213 ILE A CA 1
ATOM 1624 C C . ILE A 1 213 ? -18.088 11.953 -15.812 1.00 77.88 213 ILE A C 1
ATOM 1626 O O . ILE A 1 213 ? -17.320 11.576 -14.933 1.00 77.88 213 ILE A O 1
ATOM 1630 N N . GLU A 1 214 ? -19.247 11.334 -16.052 1.00 73.38 214 GLU A N 1
ATOM 1631 C CA . GLU A 1 214 ? -19.630 10.097 -15.361 1.00 73.38 214 GLU A CA 1
ATOM 1632 C C . GLU A 1 214 ? -18.713 8.934 -15.797 1.00 73.38 214 GLU A C 1
ATOM 1634 O O . GLU A 1 214 ? -18.691 8.574 -16.981 1.00 73.38 214 GLU A O 1
ATOM 1639 N N . PRO A 1 215 ? -17.908 8.349 -14.889 1.00 73.25 215 PRO A N 1
ATOM 1640 C CA . PRO A 1 215 ? -16.897 7.375 -15.271 1.00 73.25 215 PRO A CA 1
ATOM 1641 C C . PRO A 1 215 ? -17.490 5.974 -15.455 1.00 73.25 215 PRO A C 1
ATOM 1643 O O . PRO A 1 215 ? -18.257 5.469 -14.636 1.00 73.25 215 PRO A O 1
ATOM 1646 N N . ASN A 1 216 ? -17.017 5.273 -16.486 1.00 86.50 216 ASN A N 1
ATOM 1647 C CA . ASN A 1 216 ? -17.167 3.822 -16.578 1.00 86.50 216 ASN A CA 1
ATOM 1648 C C . ASN A 1 216 ? -16.341 3.128 -15.476 1.00 86.50 216 ASN A C 1
ATOM 1650 O O . ASN A 1 216 ? -15.319 3.657 -15.037 1.00 86.50 216 ASN A O 1
ATOM 1654 N N . MET A 1 217 ? -16.705 1.898 -15.091 1.00 83.75 217 MET A N 1
ATOM 1655 C CA . MET A 1 217 ? -16.010 1.123 -14.041 1.00 83.75 217 MET A CA 1
ATOM 1656 C C . MET A 1 217 ? -14.482 1.058 -14.207 1.00 83.75 217 MET A C 1
ATOM 1658 O O . MET A 1 217 ? -13.748 1.057 -13.223 1.00 83.75 217 MET A O 1
ATOM 1662 N N . LEU A 1 218 ? -13.999 1.005 -15.449 1.00 79.56 218 LEU A N 1
ATOM 1663 C CA . LEU A 1 218 ? -12.575 0.885 -15.766 1.00 79.56 218 LEU A CA 1
ATOM 1664 C C . LEU A 1 218 ? -11.835 2.224 -15.619 1.00 79.56 218 LEU A C 1
ATOM 1666 O O . LEU A 1 218 ? -10.697 2.254 -15.162 1.00 79.56 218 LEU A O 1
ATOM 1670 N N . LEU A 1 219 ? -12.506 3.332 -15.946 1.00 82.19 219 LEU A N 1
ATOM 1671 C CA . LEU A 1 219 ? -11.974 4.684 -15.762 1.00 82.19 219 LEU A CA 1
ATOM 1672 C C . LEU A 1 219 ? -11.900 5.033 -14.270 1.00 82.19 219 LEU A C 1
ATOM 1674 O O . LEU A 1 219 ? -10.897 5.564 -13.804 1.00 82.19 219 LEU A O 1
ATOM 1678 N N . ARG A 1 220 ? -12.932 4.636 -13.519 1.00 80.94 220 ARG A N 1
ATOM 1679 C CA . ARG A 1 220 ? -12.988 4.745 -12.061 1.00 80.94 220 ARG A CA 1
ATOM 1680 C C . ARG A 1 220 ? -11.899 3.911 -11.376 1.00 80.94 220 ARG A C 1
ATOM 1682 O O . ARG A 1 220 ? -11.245 4.395 -10.466 1.00 80.94 220 ARG A O 1
ATOM 1689 N N . PHE A 1 221 ? -11.639 2.695 -11.864 1.00 82.62 221 PHE A N 1
ATOM 1690 C CA . PHE A 1 221 ? -10.551 1.849 -11.361 1.00 82.62 221 PHE A CA 1
ATOM 1691 C C . PHE A 1 221 ? -9.154 2.442 -11.610 1.00 82.62 221 PHE A C 1
ATOM 1693 O O . PHE A 1 221 ? -8.276 2.308 -10.762 1.00 82.62 221 PHE A O 1
ATOM 1700 N N . LEU A 1 222 ? -8.931 3.074 -12.768 1.00 82.25 222 LEU A N 1
ATOM 1701 C CA . LEU A 1 222 ? -7.636 3.668 -13.117 1.00 82.25 222 LEU A CA 1
ATOM 1702 C C . LEU A 1 222 ? -7.385 5.013 -12.422 1.00 82.25 222 LEU A C 1
ATOM 1704 O O . LEU A 1 222 ? -6.234 5.324 -12.127 1.00 82.25 222 LEU A O 1
ATOM 1708 N N . HIS A 1 223 ? -8.441 5.780 -12.135 1.00 78.88 223 HIS A N 1
ATOM 1709 C CA . HIS A 1 223 ? -8.356 7.103 -11.505 1.00 78.88 223 HIS A CA 1
ATOM 1710 C C . HIS A 1 223 ? -9.254 7.224 -10.267 1.00 78.88 223 HIS A C 1
ATOM 1712 O O . HIS A 1 223 ? -10.151 8.072 -10.237 1.00 78.88 223 HIS A O 1
ATOM 1718 N N . PRO A 1 224 ? -9.010 6.422 -9.214 1.00 79.19 224 PRO A N 1
ATOM 1719 C CA . PRO A 1 224 ? -9.817 6.488 -7.998 1.00 79.19 224 PRO A CA 1
ATOM 1720 C C . PRO A 1 224 ? -9.711 7.863 -7.322 1.00 79.19 224 PRO A C 1
ATOM 1722 O O . PRO A 1 224 ? -10.695 8.363 -6.799 1.00 79.19 224 PRO A O 1
ATOM 1725 N N . GLY A 1 225 ? -8.560 8.540 -7.409 1.00 69.75 225 GLY A N 1
ATOM 1726 C CA . GLY A 1 225 ? -8.366 9.860 -6.792 1.00 69.75 225 GLY A CA 1
ATOM 1727 C C . GLY A 1 225 ? -9.177 11.007 -7.411 1.00 69.75 225 GLY A C 1
ATOM 1728 O O . GLY A 1 225 ? -9.294 12.050 -6.785 1.00 69.75 225 GLY A O 1
ATOM 1729 N N . ILE A 1 226 ? -9.724 10.838 -8.622 1.00 72.81 226 ILE A N 1
ATOM 1730 C CA . ILE A 1 226 ? -10.542 11.867 -9.292 1.00 72.81 226 ILE A CA 1
ATOM 1731 C C . ILE A 1 226 ? -12.037 11.581 -9.096 1.00 72.81 226 ILE A C 1
ATOM 1733 O O . ILE A 1 226 ? -12.829 12.505 -8.936 1.00 72.81 226 ILE A O 1
ATOM 1737 N N . PHE A 1 227 ? -12.426 10.303 -9.117 1.00 77.00 227 PHE A N 1
ATOM 1738 C CA . PHE A 1 227 ? -13.832 9.888 -9.157 1.00 77.00 227 PHE A CA 1
ATOM 1739 C C . PHE A 1 227 ? -14.372 9.315 -7.842 1.00 77.00 227 PHE A C 1
ATOM 1741 O O . PHE A 1 227 ? -15.582 9.344 -7.629 1.00 77.00 227 PHE A O 1
ATOM 1748 N N . ASP A 1 228 ? -13.505 8.803 -6.967 1.00 75.00 228 ASP A N 1
ATOM 1749 C CA . ASP A 1 228 ? -13.853 8.343 -5.617 1.00 75.00 228 ASP A CA 1
ATOM 1750 C C . ASP A 1 228 ? -13.405 9.366 -4.548 1.00 75.00 228 ASP A C 1
ATOM 1752 O O . ASP A 1 228 ? -13.197 9.013 -3.388 1.00 75.00 228 ASP A O 1
ATOM 1756 N N . ASP A 1 229 ? -13.265 10.643 -4.927 1.00 73.38 229 ASP A N 1
ATOM 1757 C CA . ASP A 1 229 ? -13.018 11.736 -3.985 1.00 73.38 229 ASP A CA 1
ATOM 1758 C C . ASP A 1 229 ? -14.170 11.870 -2.973 1.00 73.38 229 ASP A C 1
ATOM 1760 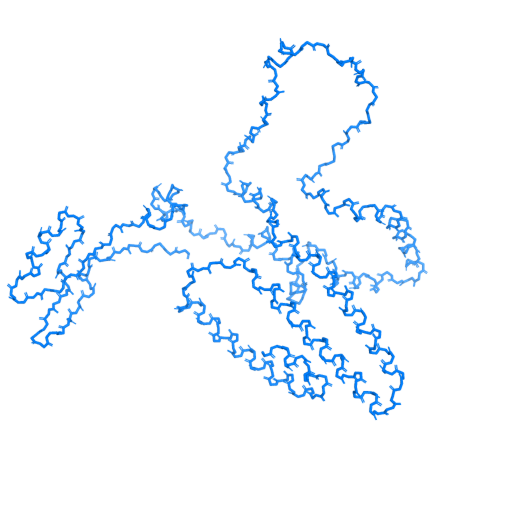O O . ASP A 1 229 ? -15.341 11.617 -3.289 1.00 73.38 229 ASP A O 1
ATOM 1764 N N . PHE A 1 230 ? -13.849 12.301 -1.752 1.00 64.56 230 PHE A N 1
ATOM 1765 C CA . PHE A 1 230 ? -14.794 12.392 -0.638 1.00 64.56 230 PHE A CA 1
ATOM 1766 C C . PHE A 1 230 ? -16.025 13.234 -0.995 1.00 64.56 230 PHE A C 1
ATOM 1768 O O . PHE A 1 230 ? -17.162 12.840 -0.718 1.00 64.56 230 PHE A O 1
ATOM 1775 N N . SER A 1 231 ? -15.811 14.353 -1.691 1.00 66.50 231 SER A N 1
ATOM 1776 C CA . SER A 1 231 ? -16.873 15.250 -2.155 1.00 66.50 231 SER A CA 1
ATOM 1777 C C . SER A 1 231 ? -17.883 14.558 -3.085 1.00 66.50 231 SER A C 1
ATOM 1779 O O . SER A 1 231 ? -19.083 14.845 -3.038 1.00 66.50 231 SER A O 1
ATOM 1781 N N . THR A 1 232 ? -17.413 13.608 -3.898 1.00 72.38 232 THR A N 1
ATOM 1782 C CA . THR A 1 232 ? -18.215 12.859 -4.872 1.00 72.38 232 THR A CA 1
ATOM 1783 C C . THR A 1 232 ? -18.910 11.672 -4.212 1.00 72.38 232 THR A C 1
ATOM 1785 O O . THR A 1 232 ? -20.107 11.467 -4.418 1.00 72.38 232 THR A O 1
ATOM 1788 N N . LEU A 1 233 ? -18.202 10.935 -3.349 1.00 73.50 233 LEU A N 1
ATOM 1789 C CA . LEU A 1 233 ? -18.770 9.826 -2.578 1.00 73.50 233 LEU A CA 1
ATOM 1790 C C . LEU A 1 233 ? -19.882 10.293 -1.630 1.00 73.50 233 LEU A C 1
ATOM 1792 O O . LEU A 1 233 ? -20.921 9.641 -1.545 1.00 73.50 233 LEU A O 1
ATOM 1796 N N . ARG A 1 234 ? -19.717 11.453 -0.977 1.00 69.12 234 ARG A N 1
ATOM 1797 C CA . ARG A 1 234 ? -20.727 12.027 -0.073 1.00 69.12 234 ARG A CA 1
ATOM 1798 C C . ARG A 1 234 ? -22.063 12.281 -0.770 1.00 69.12 234 ARG A C 1
ATOM 1800 O O . ARG A 1 234 ? -23.105 12.104 -0.153 1.00 69.12 234 ARG A O 1
ATOM 1807 N N . ARG A 1 235 ? -22.052 12.646 -2.058 1.00 72.25 235 ARG A N 1
ATOM 1808 C CA . ARG A 1 235 ? -23.278 12.854 -2.853 1.00 72.25 235 ARG A CA 1
ATOM 1809 C C . ARG A 1 235 ? -24.021 11.555 -3.165 1.00 72.25 235 ARG A C 1
ATOM 1811 O O . ARG A 1 235 ? -25.210 11.605 -3.455 1.00 72.25 235 ARG A O 1
ATOM 1818 N N . MET A 1 236 ? -23.332 10.412 -3.126 1.00 74.38 236 MET A N 1
ATOM 1819 C CA . MET A 1 236 ? -23.946 9.096 -3.324 1.00 74.38 236 MET A CA 1
ATOM 1820 C C . MET A 1 236 ? -24.579 8.535 -2.049 1.00 74.38 236 MET A C 1
ATOM 1822 O O . MET A 1 236 ? -25.362 7.590 -2.137 1.00 74.38 236 MET A O 1
ATOM 1826 N N . ILE A 1 237 ? -24.255 9.091 -0.877 1.00 73.56 237 ILE A N 1
ATOM 1827 C CA . ILE A 1 237 ? -24.890 8.703 0.381 1.00 73.56 237 ILE A CA 1
ATOM 1828 C C . ILE A 1 237 ? -26.310 9.287 0.377 1.00 73.56 237 ILE A C 1
ATOM 1830 O O . ILE A 1 237 ? -26.457 10.506 0.267 1.00 73.56 237 ILE A O 1
ATOM 1834 N N . PRO A 1 238 ? -27.363 8.454 0.469 1.00 77.69 238 PRO A N 1
ATOM 1835 C CA . PRO A 1 238 ? -28.730 8.954 0.526 1.00 77.69 238 PRO A CA 1
ATOM 1836 C C . PRO A 1 238 ? -28.897 9.917 1.709 1.00 77.69 238 PRO A C 1
ATOM 1838 O O . PRO A 1 238 ? -28.524 9.595 2.833 1.00 77.69 238 PRO A O 1
ATOM 1841 N N . GLY A 1 239 ? -29.468 11.097 1.465 1.00 69.06 239 GLY A N 1
ATOM 1842 C CA . GLY A 1 239 ? -29.697 12.099 2.516 1.00 69.06 239 GLY A CA 1
ATOM 1843 C C . GLY A 1 239 ? -30.739 11.684 3.562 1.00 69.06 239 GLY A C 1
ATOM 1844 O O . GLY A 1 239 ? -30.824 12.313 4.609 1.00 69.06 239 GLY A O 1
ATOM 1845 N N . ASP A 1 240 ? -31.493 10.615 3.291 1.00 71.94 240 ASP A N 1
ATOM 1846 C CA . ASP A 1 240 ? -32.567 10.103 4.147 1.00 71.94 240 ASP A CA 1
ATOM 1847 C C . ASP A 1 240 ? -32.089 9.042 5.156 1.00 71.94 240 ASP A C 1
ATOM 1849 O O . ASP A 1 240 ? -32.913 8.352 5.762 1.00 71.94 240 ASP A O 1
ATOM 1853 N N . LEU A 1 241 ? -30.772 8.856 5.338 1.00 65.19 241 LEU A N 1
ATOM 1854 C CA . LEU A 1 241 ? -30.303 8.002 6.430 1.00 65.19 241 LEU A CA 1
ATOM 1855 C C . LEU A 1 241 ? -30.718 8.626 7.774 1.00 65.19 241 LEU A C 1
ATOM 1857 O O . LEU A 1 241 ? -30.525 9.828 7.970 1.00 65.19 241 LEU A O 1
ATOM 1861 N N . PRO A 1 242 ? -31.276 7.831 8.708 1.00 68.06 242 PRO A N 1
ATOM 1862 C CA . PRO A 1 242 ? -31.544 8.314 10.051 1.00 68.06 242 PRO A CA 1
ATOM 1863 C C . PRO A 1 242 ? -30.224 8.789 10.649 1.00 68.06 242 PRO A C 1
ATOM 1865 O O . PRO A 1 242 ? -29.253 8.035 10.689 1.00 68.06 242 PRO A O 1
ATOM 1868 N N . ASP A 1 243 ? -30.193 10.052 11.064 1.00 65.19 243 ASP A N 1
ATOM 1869 C CA . ASP A 1 243 ? -29.003 10.662 11.635 1.00 65.19 243 ASP A CA 1
ATOM 1870 C C . ASP A 1 243 ? -28.558 9.836 12.856 1.00 65.19 243 ASP A C 1
ATOM 1872 O O . ASP A 1 243 ? -29.293 9.776 13.854 1.00 65.19 243 ASP A O 1
ATOM 1876 N N . PRO A 1 244 ? -27.390 9.166 12.798 1.00 63.66 244 PRO A N 1
ATOM 1877 C CA . PRO A 1 244 ? -26.952 8.288 13.873 1.00 63.66 244 PRO A CA 1
ATOM 1878 C C . PRO A 1 244 ? -26.741 9.070 15.174 1.00 63.66 244 PRO A C 1
ATOM 1880 O O . PRO A 1 244 ? -26.857 8.489 16.255 1.00 63.66 244 PRO A O 1
ATOM 1883 N N . THR A 1 245 ? -26.547 10.395 15.091 1.00 62.69 245 THR A N 1
ATOM 1884 C CA . THR A 1 245 ? -26.414 11.259 16.267 1.00 62.69 245 THR A CA 1
ATOM 1885 C C . THR A 1 245 ? -27.663 11.308 17.141 1.00 62.69 245 THR A C 1
ATOM 1887 O O . THR A 1 245 ? -27.532 11.500 18.348 1.00 62.69 245 THR A O 1
ATOM 1890 N N . GLN A 1 246 ? -28.856 11.028 16.599 1.00 66.75 246 GLN A N 1
ATOM 1891 C CA . GLN A 1 246 ? -30.083 10.950 17.404 1.00 66.75 246 GLN A CA 1
ATOM 1892 C C . GLN A 1 246 ? -30.089 9.758 18.369 1.00 66.75 246 GLN A C 1
ATOM 1894 O O . GLN A 1 246 ? -30.789 9.785 19.380 1.00 66.75 246 GLN A O 1
ATOM 1899 N N . THR A 1 247 ? -29.312 8.713 18.073 1.00 66.62 247 THR A N 1
ATOM 1900 C CA . THR A 1 247 ? -29.209 7.512 18.918 1.00 66.62 247 THR A CA 1
ATOM 1901 C C . THR A 1 247 ? -28.127 7.664 19.990 1.00 66.62 247 THR A C 1
ATOM 1903 O O . THR A 1 247 ? -28.030 6.840 20.902 1.00 66.62 247 THR A O 1
ATOM 1906 N N . TYR A 1 248 ? -27.283 8.694 19.891 1.00 69.12 248 TYR A N 1
ATOM 1907 C CA . TYR A 1 248 ? -26.163 8.872 20.802 1.00 69.12 248 TYR A CA 1
ATOM 1908 C C . TYR A 1 248 ? -26.626 9.433 22.152 1.00 69.12 248 TYR A C 1
ATOM 1910 O O . TYR A 1 248 ? -27.481 10.318 22.208 1.00 69.12 248 TYR A O 1
ATOM 1918 N N . PRO A 1 249 ? -26.049 8.956 23.270 1.00 71.56 249 PRO A N 1
ATOM 1919 C CA . PRO A 1 249 ? -26.262 9.599 24.558 1.00 71.56 249 PRO A CA 1
ATOM 1920 C C . PRO A 1 249 ? -25.753 11.051 24.513 1.00 71.56 249 PRO A C 1
ATOM 1922 O O . PRO A 1 249 ? -24.765 11.345 23.842 1.00 71.56 249 PRO A O 1
ATOM 1925 N N . ALA A 1 250 ? -26.405 11.965 25.238 1.00 77.50 250 ALA A N 1
ATOM 1926 C CA . ALA A 1 250 ? -26.110 13.409 25.197 1.00 77.50 250 ALA A CA 1
ATOM 1927 C C . ALA A 1 250 ? -24.642 13.753 25.535 1.00 77.50 250 ALA A C 1
ATOM 1929 O O . ALA A 1 250 ? -24.089 14.764 25.110 1.00 77.50 250 ALA A O 1
ATOM 1930 N N . ASP A 1 251 ? -24.002 12.883 26.301 1.00 75.56 251 ASP A N 1
ATOM 1931 C CA . ASP A 1 251 ? -22.628 12.952 26.773 1.00 75.56 251 ASP A CA 1
ATOM 1932 C C . ASP A 1 251 ? -21.625 12.218 25.854 1.00 75.56 251 ASP A C 1
ATOM 1934 O O . ASP A 1 251 ? -20.428 12.213 26.137 1.00 75.56 251 ASP A O 1
ATOM 1938 N N . TYR A 1 252 ? -22.068 11.646 24.728 1.00 72.62 252 TYR A N 1
ATOM 1939 C CA . TYR A 1 252 ? -21.218 10.943 23.758 1.00 72.62 252 TYR A CA 1
ATOM 1940 C C . TYR A 1 252 ? -20.161 11.851 23.122 1.00 72.62 252 TYR A C 1
ATOM 1942 O O . TYR A 1 252 ? -18.997 11.472 23.079 1.00 72.62 252 TYR A O 1
ATOM 1950 N N . ALA A 1 253 ? -20.518 13.073 22.707 1.00 69.00 253 ALA A N 1
ATOM 1951 C CA . ALA A 1 253 ? -19.593 13.996 22.035 1.00 69.00 253 ALA A CA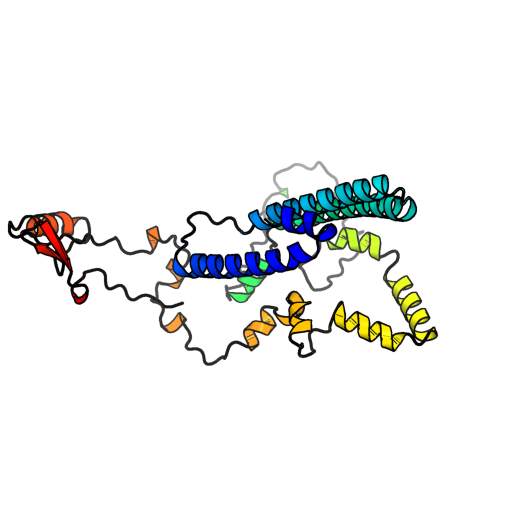 1
ATOM 1952 C C . ALA A 1 253 ? -18.338 14.311 22.873 1.00 69.00 253 ALA A C 1
ATOM 1954 O O . ALA A 1 253 ? -17.245 14.458 22.337 1.00 69.00 253 ALA A O 1
ATOM 1955 N N . ARG A 1 254 ? -18.472 14.353 24.207 1.00 72.19 254 ARG A N 1
ATOM 1956 C CA . ARG A 1 254 ? -17.335 14.544 25.126 1.00 72.19 254 ARG A CA 1
ATOM 1957 C C . ARG A 1 254 ? -16.498 13.279 25.315 1.00 72.19 254 ARG A C 1
ATOM 1959 O O . ARG A 1 254 ? -15.306 13.381 25.575 1.00 72.19 254 ARG A O 1
ATOM 1966 N N . ARG A 1 255 ? -17.126 12.105 25.211 1.00 71.25 255 ARG A N 1
ATOM 1967 C CA . ARG A 1 255 ? -16.506 10.788 25.426 1.00 71.25 255 ARG A CA 1
ATOM 1968 C C . ARG A 1 255 ? -15.944 10.162 24.153 1.00 71.25 255 ARG A C 1
ATOM 1970 O O . ARG A 1 255 ? -15.170 9.220 24.256 1.00 71.25 255 ARG A O 1
ATOM 1977 N N . ALA A 1 256 ? -16.310 10.676 22.980 1.00 70.94 256 ALA A N 1
ATOM 1978 C CA . ALA A 1 256 ? -15.957 10.114 21.677 1.00 70.94 256 ALA A CA 1
ATOM 1979 C C . ALA A 1 256 ? -14.441 9.975 21.465 1.00 70.94 256 ALA A C 1
ATOM 1981 O O . ALA A 1 256 ? -13.998 9.041 20.805 1.00 70.94 256 ALA A O 1
ATOM 1982 N N . TYR A 1 257 ? -13.656 10.870 22.070 1.00 70.81 257 TYR A N 1
ATOM 1983 C CA . TYR A 1 257 ? -12.193 10.863 22.001 1.00 70.81 257 TYR A CA 1
ATOM 1984 C C . TYR A 1 257 ? -11.521 10.330 23.269 1.00 70.81 257 TYR A C 1
ATOM 1986 O O . TYR A 1 257 ? -10.295 10.365 23.382 1.00 70.81 257 TYR A O 1
ATOM 1994 N N . TRP A 1 258 ? -12.297 9.862 24.249 1.00 78.62 258 TRP A N 1
ATOM 1995 C CA . TRP A 1 258 ? -11.717 9.239 25.425 1.00 78.62 258 TRP A CA 1
ATOM 1996 C C . TRP A 1 258 ? -11.275 7.818 25.111 1.00 78.62 258 TRP A C 1
ATOM 1998 O O . TRP A 1 258 ? -11.973 7.087 24.403 1.00 78.62 258 TRP A O 1
ATOM 2008 N N . PRO A 1 259 ? -10.121 7.407 25.654 1.00 78.31 259 PRO A N 1
ATOM 2009 C CA . PRO A 1 259 ? -9.694 6.033 25.526 1.00 78.31 259 PRO A CA 1
ATOM 2010 C C . PRO A 1 259 ? -10.736 5.139 26.233 1.00 78.31 259 PRO A C 1
ATOM 2012 O O . PRO A 1 259 ? -11.395 5.583 27.188 1.00 78.31 259 PRO A O 1
ATOM 2015 N N . PRO A 1 260 ? -10.966 3.910 25.742 1.00 72.12 260 PRO A N 1
ATOM 2016 C CA . PRO A 1 260 ? -12.070 3.065 26.194 1.00 72.12 260 PRO A CA 1
ATOM 2017 C C . PRO A 1 260 ? -12.039 2.819 27.705 1.00 72.12 260 PRO A C 1
ATOM 2019 O O . PRO A 1 260 ? -13.090 2.665 28.315 1.00 72.12 260 PRO A O 1
ATOM 2022 N N . GLU A 1 261 ? -10.874 2.872 28.343 1.00 75.44 261 GLU A N 1
ATOM 2023 C CA . GLU A 1 261 ? -10.688 2.737 29.789 1.00 75.44 261 GLU A CA 1
ATOM 2024 C C . GLU A 1 261 ? -11.374 3.855 30.592 1.00 75.44 261 GLU A C 1
ATOM 2026 O O . GLU A 1 261 ? -11.739 3.646 31.745 1.00 75.44 261 GLU A O 1
ATOM 2031 N N . MET A 1 262 ? -11.558 5.036 29.995 1.00 77.56 262 MET A N 1
ATOM 2032 C CA . MET A 1 262 ? -12.195 6.195 30.629 1.00 77.56 262 MET A CA 1
ATOM 2033 C C . MET A 1 262 ? -13.696 6.286 30.315 1.00 77.56 262 MET A C 1
ATOM 2035 O O . MET A 1 262 ? -14.463 6.813 31.120 1.00 77.56 262 MET A O 1
ATOM 2039 N N . ALA A 1 263 ? -14.126 5.790 29.150 1.00 74.06 263 ALA A N 1
ATOM 2040 C CA . ALA A 1 263 ? -15.524 5.850 28.717 1.00 74.06 263 ALA A CA 1
ATOM 2041 C C . ALA A 1 263 ? -16.334 4.583 29.044 1.00 74.06 263 ALA A C 1
ATOM 2043 O O . ALA A 1 263 ? -17.561 4.670 29.176 1.00 74.06 263 ALA A O 1
ATOM 2044 N N . SER A 1 264 ? -15.678 3.421 29.148 1.00 75.31 264 SER A N 1
ATOM 2045 C CA . SER A 1 264 ? -16.341 2.149 29.443 1.00 75.31 264 SER A CA 1
ATOM 2046 C C . SER A 1 264 ? -16.821 2.097 30.898 1.00 75.31 264 SER A C 1
ATOM 2048 O O . SER A 1 264 ? -16.129 2.564 31.806 1.00 75.31 264 SER A O 1
ATOM 2050 N N . PRO A 1 265 ? -18.025 1.553 31.153 1.00 75.88 265 PRO A N 1
ATOM 2051 C CA . PRO A 1 265 ? -18.462 1.305 32.518 1.00 75.88 265 PRO A CA 1
ATOM 2052 C C . PRO A 1 265 ? -17.547 0.263 33.170 1.00 75.88 265 PRO A C 1
ATOM 2054 O O . PRO A 1 265 ? -17.030 -0.630 32.497 1.00 75.88 265 PRO A O 1
ATOM 2057 N N . ALA A 1 266 ? -17.381 0.350 34.492 1.00 81.69 266 ALA A N 1
ATOM 2058 C CA . ALA A 1 266 ? -16.612 -0.640 35.237 1.00 81.69 266 ALA A CA 1
ATOM 2059 C C . ALA A 1 266 ? -17.149 -2.060 34.954 1.00 81.69 266 ALA A C 1
ATOM 2061 O O . ALA A 1 266 ? -18.370 -2.257 34.969 1.00 81.69 266 ALA A O 1
ATOM 2062 N N . PRO A 1 267 ? -16.269 -3.045 34.692 1.00 83.00 267 PRO A N 1
ATOM 2063 C CA . PRO A 1 267 ? -16.699 -4.399 34.382 1.00 83.00 267 PRO A CA 1
ATOM 2064 C C . PRO A 1 267 ? -17.480 -4.983 35.559 1.00 83.00 267 PRO A C 1
ATOM 2066 O O . PRO A 1 267 ? -17.107 -4.812 36.721 1.00 83.00 267 PRO A O 1
ATOM 2069 N N . ILE A 1 268 ? -18.563 -5.689 35.242 1.00 86.62 268 ILE A N 1
ATOM 2070 C CA . ILE A 1 268 ? -19.376 -6.383 36.236 1.00 86.62 268 ILE A CA 1
ATOM 2071 C C . ILE A 1 268 ? -18.860 -7.815 36.340 1.00 86.62 268 ILE A C 1
ATOM 2073 O O . ILE A 1 268 ? -18.825 -8.547 35.351 1.00 86.62 268 ILE A O 1
ATOM 2077 N N . ILE A 1 269 ? -18.445 -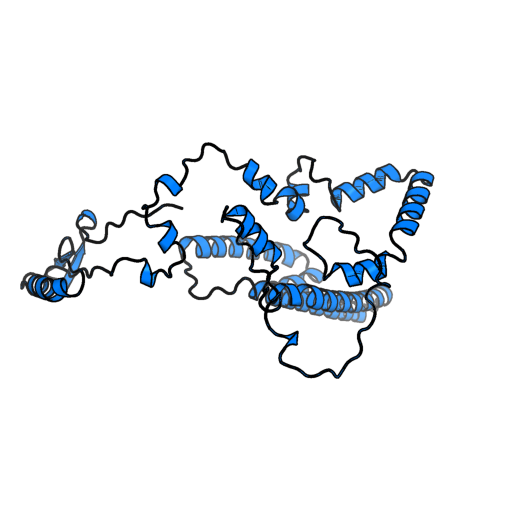8.214 37.537 1.00 88.44 269 ILE A N 1
ATOM 2078 C CA . ILE A 1 269 ? -18.001 -9.575 37.818 1.00 88.44 269 ILE A CA 1
ATOM 2079 C C . ILE A 1 269 ? -19.236 -10.468 37.928 1.00 88.44 269 ILE A C 1
ATOM 2081 O O . ILE A 1 269 ? -20.158 -10.196 38.700 1.00 88.44 269 ILE A O 1
ATOM 2085 N N . TRP A 1 270 ? -19.241 -11.552 37.158 1.00 90.50 270 TRP A N 1
ATOM 2086 C CA . TRP A 1 270 ? -20.313 -12.537 37.168 1.00 90.50 270 TRP A CA 1
ATOM 2087 C C . TRP A 1 270 ? -19.846 -13.808 37.872 1.00 90.50 270 TRP A C 1
ATOM 2089 O O . TRP A 1 270 ? -18.947 -14.497 37.387 1.00 90.50 270 TRP A O 1
ATOM 2099 N N . ILE A 1 271 ? -20.416 -14.085 39.044 1.00 90.94 271 ILE A N 1
ATOM 2100 C CA . ILE A 1 271 ? -20.020 -15.207 39.901 1.00 90.94 271 ILE A CA 1
ATOM 2101 C C . ILE A 1 271 ? -21.081 -16.306 39.773 1.00 90.94 271 ILE A C 1
ATOM 2103 O O . ILE A 1 271 ? -22.250 -16.028 40.016 1.00 90.94 271 ILE A O 1
ATOM 2107 N N . PRO A 1 272 ? -20.729 -17.553 39.421 1.00 91.75 272 PRO A N 1
ATOM 2108 C CA . PRO A 1 272 ? -21.708 -18.630 39.377 1.00 91.75 272 PRO A CA 1
ATOM 2109 C C . PRO A 1 272 ? -22.242 -18.931 40.781 1.00 91.75 272 PRO A C 1
ATOM 2111 O O . PRO A 1 272 ? -21.469 -19.108 41.726 1.00 91.75 272 PRO A O 1
ATOM 2114 N N . ARG A 1 273 ? -23.566 -19.016 40.906 1.00 90.56 273 ARG A N 1
ATOM 2115 C CA . ARG A 1 273 ? -24.250 -19.341 42.151 1.00 90.56 273 ARG A CA 1
ATOM 2116 C C . ARG A 1 273 ? -23.912 -20.760 42.581 1.00 90.56 273 ARG A C 1
ATOM 2118 O O . ARG A 1 273 ? -24.158 -21.729 41.864 1.00 90.56 273 ARG A O 1
ATOM 2125 N N . ASP A 1 274 ? -23.356 -20.869 43.775 1.00 90.19 274 ASP A N 1
ATOM 2126 C CA . ASP A 1 274 ? -23.009 -22.128 44.415 1.00 90.19 274 ASP A CA 1
ATOM 2127 C C . ASP A 1 274 ? -24.115 -22.578 45.389 1.00 90.19 274 ASP A C 1
ATOM 2129 O O . ASP A 1 274 ? -24.792 -21.748 46.006 1.00 90.19 274 ASP A O 1
ATOM 2133 N N . PRO A 1 275 ? -24.289 -23.894 45.597 1.00 86.31 275 PRO A N 1
ATOM 2134 C CA . PRO A 1 275 ? -25.259 -24.408 46.563 1.00 86.31 275 PRO A CA 1
ATOM 2135 C C . PRO A 1 275 ? -24.879 -24.096 48.020 1.00 86.31 275 PRO A C 1
ATOM 2137 O O . PRO A 1 275 ? -25.752 -24.082 48.885 1.00 86.31 275 PRO A O 1
ATOM 2140 N N . ALA A 1 276 ? -23.596 -23.837 48.304 1.00 86.50 276 ALA A N 1
ATOM 2141 C CA . ALA A 1 276 ? -23.109 -23.509 49.643 1.00 86.50 276 ALA A CA 1
ATOM 2142 C C . ALA A 1 276 ? -23.317 -22.029 50.026 1.00 86.50 276 ALA A C 1
ATOM 2144 O O . ALA A 1 276 ? -23.129 -21.672 51.188 1.00 86.50 276 ALA A O 1
ATOM 2145 N N . GLY A 1 277 ? -23.754 -21.179 49.088 1.00 87.06 277 GLY A N 1
ATOM 2146 C CA . GLY A 1 277 ? -24.083 -19.775 49.332 1.00 87.06 277 GLY A CA 1
ATOM 2147 C C . GLY A 1 277 ? -22.881 -18.837 49.469 1.00 87.06 277 GLY A C 1
ATOM 2148 O O . GLY A 1 277 ? -23.072 -17.673 49.823 1.00 87.06 277 GLY A O 1
ATOM 2149 N N . VAL A 1 278 ? -21.666 -19.301 49.168 1.00 90.75 278 VAL A N 1
ATOM 2150 C CA . VAL A 1 278 ? -20.440 -18.489 49.194 1.00 90.75 278 VAL A CA 1
ATOM 2151 C C . VAL A 1 278 ? -20.505 -17.379 48.142 1.00 90.75 278 VAL A C 1
ATOM 2153 O O . VAL A 1 278 ? -20.153 -16.241 48.425 1.00 90.75 278 VAL A O 1
ATOM 2156 N N . SER A 1 279 ? -21.049 -17.669 46.960 1.00 91.19 279 SER A N 1
ATOM 2157 C CA . SER A 1 279 ? -21.288 -16.704 45.877 1.00 91.19 279 SER A CA 1
ATOM 2158 C C . SER A 1 279 ? -22.093 -15.493 46.343 1.00 91.19 279 SER A C 1
ATOM 2160 O O . SER A 1 279 ? -21.700 -14.364 46.072 1.00 91.19 279 SER A O 1
ATOM 2162 N N . LYS A 1 280 ? -23.175 -15.698 47.106 1.00 91.50 280 LYS A N 1
ATOM 2163 C CA . LYS A 1 280 ? -24.005 -14.603 47.636 1.00 91.50 280 LYS A CA 1
ATOM 2164 C C . LYS A 1 280 ? -23.230 -13.718 48.603 1.00 91.50 280 LYS A C 1
ATOM 2166 O O . LYS A 1 280 ? -23.356 -12.497 48.545 1.00 91.50 280 LYS A O 1
ATOM 2171 N N . GLN A 1 281 ? -22.424 -14.332 49.466 1.00 92.75 281 GLN A N 1
ATOM 2172 C CA . GLN A 1 281 ? -21.583 -13.608 50.411 1.00 92.75 281 GLN A CA 1
ATOM 2173 C C . GLN A 1 281 ? -20.500 -12.793 49.687 1.00 92.75 281 GLN A C 1
ATOM 2175 O O . GLN A 1 281 ? -20.305 -11.618 49.996 1.00 92.75 281 GLN A O 1
ATOM 2180 N N . GLU A 1 282 ? -19.839 -13.383 48.689 1.00 90.75 282 GLU A N 1
ATOM 2181 C CA . GLU A 1 282 ? -18.842 -12.699 47.858 1.00 90.75 282 GLU A CA 1
ATOM 2182 C C . GLU A 1 282 ? -19.466 -11.558 47.048 1.00 90.75 282 GLU A C 1
ATOM 2184 O O . GLU A 1 282 ? -18.915 -10.460 47.001 1.00 90.75 282 GLU A O 1
ATOM 2189 N N . VAL A 1 283 ? -20.661 -11.755 46.482 1.00 91.94 283 VAL A N 1
ATOM 2190 C CA . VAL A 1 283 ? -21.407 -10.683 45.811 1.00 91.94 283 VAL A CA 1
ATOM 2191 C C . VAL A 1 283 ? -21.707 -9.544 46.784 1.00 91.94 283 VAL A C 1
ATOM 2193 O O . VAL A 1 283 ? -21.467 -8.388 46.447 1.00 91.94 283 VAL A O 1
ATOM 2196 N N . GLU A 1 284 ? -22.179 -9.831 47.998 1.00 90.69 284 GLU A N 1
ATOM 2197 C CA . GLU A 1 284 ? -22.492 -8.799 48.994 1.00 90.69 284 GLU A CA 1
ATOM 2198 C C . GLU A 1 284 ? -21.248 -8.015 49.447 1.00 90.69 284 GLU A C 1
ATOM 2200 O O . GLU A 1 284 ? -21.297 -6.791 49.617 1.00 90.69 284 GLU A O 1
ATOM 2205 N N . HIS A 1 285 ? -20.112 -8.696 49.604 1.00 91.94 285 HIS A N 1
ATOM 2206 C CA . HIS A 1 285 ? -18.845 -8.064 49.957 1.00 91.94 285 HIS A CA 1
ATOM 2207 C C . HIS A 1 285 ? -18.268 -7.233 48.803 1.00 91.94 285 HIS A C 1
ATOM 2209 O O . HIS A 1 285 ? -17.886 -6.077 49.012 1.00 91.94 285 HIS A O 1
ATOM 2215 N N . CYS A 1 286 ? -18.235 -7.785 47.588 1.00 87.75 286 CYS A N 1
ATOM 2216 C CA . CYS A 1 286 ? -17.636 -7.140 46.424 1.00 87.75 286 CYS A CA 1
ATOM 2217 C C . CYS A 1 286 ? -18.491 -6.005 45.852 1.00 87.75 286 CYS A C 1
ATOM 2219 O O . CYS A 1 286 ? -17.914 -5.032 45.369 1.00 87.75 286 CYS A O 1
ATOM 2221 N N . ARG A 1 287 ? -19.829 -6.054 45.984 1.00 86.00 287 ARG A N 1
ATOM 2222 C CA . ARG A 1 287 ? -20.761 -5.019 45.484 1.00 86.00 287 ARG A CA 1
ATOM 2223 C C . ARG A 1 287 ? -20.472 -3.612 46.020 1.00 86.00 287 ARG A C 1
ATOM 2225 O O . ARG A 1 287 ? -20.903 -2.629 45.425 1.00 86.00 287 ARG A O 1
ATOM 2232 N N . LYS A 1 288 ? -19.733 -3.503 47.129 1.00 85.94 288 LYS A N 1
ATOM 2233 C CA . LYS A 1 288 ? -19.274 -2.227 47.706 1.00 85.94 288 LYS A CA 1
ATOM 2234 C C . LYS A 1 288 ? -18.161 -1.555 46.895 1.00 85.94 288 LYS A C 1
ATOM 2236 O O . LYS A 1 288 ? -17.989 -0.347 47.014 1.00 85.94 288 LYS A O 1
ATOM 2241 N N . VAL A 1 289 ? -17.393 -2.329 46.128 1.00 85.19 289 VAL A N 1
ATOM 2242 C CA . VAL A 1 289 ? -16.190 -1.875 45.409 1.00 85.19 289 VAL A CA 1
ATOM 2243 C C . VAL A 1 289 ? -16.372 -1.984 43.896 1.00 85.19 289 VAL A C 1
ATOM 2245 O O . VAL A 1 289 ? -16.020 -1.060 43.171 1.00 85.19 289 VAL A O 1
ATOM 2248 N N . VAL A 1 290 ? -16.930 -3.096 43.416 1.00 85.38 290 VAL A N 1
ATOM 2249 C CA . VAL A 1 290 ? -17.119 -3.395 41.991 1.00 85.38 290 VAL A CA 1
ATOM 2250 C C . VAL A 1 290 ? -18.508 -3.990 41.776 1.00 85.38 290 VAL A C 1
ATOM 2252 O O . VAL A 1 290 ? -19.066 -4.620 42.673 1.00 85.38 290 VAL A O 1
ATOM 2255 N N . GLY A 1 291 ? -19.102 -3.782 40.600 1.00 86.12 291 GLY A N 1
ATOM 2256 C CA . GLY A 1 291 ? -20.361 -4.442 40.264 1.00 86.12 291 GLY A CA 1
ATOM 2257 C C . GLY A 1 291 ? -20.171 -5.958 40.287 1.00 86.12 291 GLY A C 1
ATOM 2258 O O . GLY A 1 291 ? -19.354 -6.472 39.532 1.00 86.12 291 GLY A O 1
ATOM 2259 N N . CYS A 1 292 ? -20.919 -6.668 41.131 1.00 88.69 292 CYS A N 1
ATOM 2260 C CA . CYS A 1 292 ? -20.953 -8.130 41.166 1.00 88.69 292 CYS A CA 1
ATOM 2261 C C . CYS A 1 292 ? -22.400 -8.615 41.104 1.00 88.69 292 CYS A C 1
ATOM 2263 O O . CYS A 1 292 ? -23.266 -8.041 41.768 1.00 88.69 292 CYS A O 1
ATOM 2265 N N . SER A 1 293 ? -22.651 -9.675 40.339 1.00 89.06 293 SER A N 1
ATOM 2266 C CA . SER A 1 293 ? -23.941 -10.370 40.306 1.00 89.06 293 SER A CA 1
ATOM 2267 C C . SER A 1 293 ? -23.727 -11.880 40.241 1.00 89.06 293 SER A C 1
ATOM 2269 O O . SER A 1 293 ? -22.749 -12.343 39.653 1.00 89.06 293 SER A O 1
ATOM 2271 N N . ASP A 1 294 ? -24.643 -12.635 40.843 1.00 89.38 294 ASP A N 1
ATOM 2272 C CA . ASP A 1 294 ? -24.735 -14.096 40.759 1.00 89.38 294 ASP A CA 1
ATOM 2273 C C . ASP A 1 294 ? -25.981 -14.575 39.993 1.00 89.38 294 ASP A C 1
ATOM 2275 O O . ASP A 1 294 ? -26.305 -15.762 39.988 1.00 89.38 294 ASP A O 1
ATOM 2279 N N . GLU A 1 295 ? -26.713 -13.662 39.353 1.00 86.88 295 GLU A N 1
ATOM 2280 C CA . GLU A 1 295 ? -27.942 -13.992 38.633 1.00 86.88 295 GLU A CA 1
ATOM 2281 C C . GLU A 1 295 ? -27.646 -14.591 37.255 1.00 86.88 295 GLU A C 1
ATOM 2283 O O . GLU A 1 295 ? -26.833 -14.064 36.501 1.00 86.88 295 GLU A O 1
ATOM 2288 N N . GLY A 1 296 ? -28.314 -15.693 36.906 1.00 85.31 296 GLY A N 1
ATOM 2289 C CA . GLY A 1 296 ? -28.202 -16.305 35.577 1.00 85.31 296 GLY A CA 1
ATOM 2290 C C . GLY A 1 296 ? -26.965 -17.181 35.357 1.00 85.31 296 GLY A C 1
ATOM 2291 O O . GLY A 1 296 ? -26.772 -17.658 34.245 1.00 85.31 296 GLY A O 1
ATOM 2292 N N . ALA A 1 297 ? -26.140 -17.431 36.376 1.00 89.12 297 ALA A N 1
ATOM 2293 C CA . ALA A 1 297 ? -25.084 -18.441 36.325 1.00 89.12 297 ALA A CA 1
ATOM 2294 C C . ALA A 1 297 ? -25.208 -19.364 37.540 1.00 89.12 297 ALA A C 1
ATOM 2296 O O . ALA A 1 297 ? -25.185 -18.887 38.669 1.00 89.12 297 ALA A O 1
ATOM 2297 N N . GLU A 1 298 ? -25.314 -20.675 37.329 1.00 89.94 298 GLU A N 1
ATOM 2298 C CA . GLU A 1 298 ? -25.429 -21.670 38.401 1.00 89.94 298 GLU A CA 1
ATOM 2299 C C . GLU A 1 298 ? -24.354 -22.753 38.272 1.00 89.94 298 GLU A C 1
ATOM 2301 O O . GLU A 1 298 ? -23.940 -23.141 37.175 1.00 89.94 298 GLU A O 1
ATOM 2306 N N . LEU A 1 299 ? -23.873 -23.238 39.416 1.00 90.69 299 LEU A N 1
ATOM 2307 C CA . LEU A 1 299 ? -22.902 -24.318 39.485 1.00 90.69 299 LEU A CA 1
ATOM 2308 C C . LEU A 1 299 ? -23.611 -25.666 39.661 1.00 90.69 299 LEU A C 1
ATOM 2310 O O . LEU A 1 299 ? -24.212 -25.944 40.696 1.00 90.69 299 LEU A O 1
ATOM 2314 N N . ASN A 1 300 ? -23.464 -26.545 38.674 1.00 87.31 300 ASN A N 1
ATOM 2315 C CA . ASN A 1 300 ? -23.939 -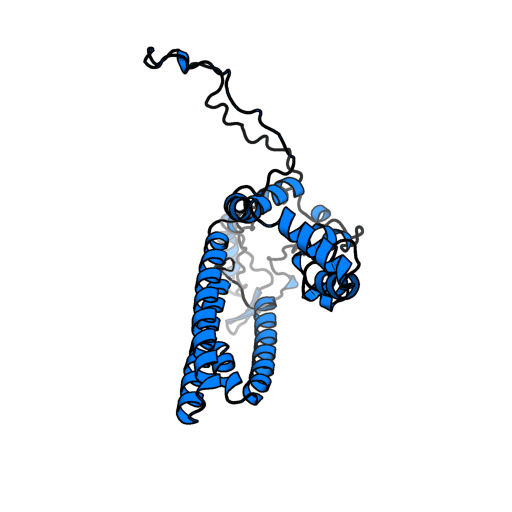27.923 38.756 1.00 87.31 300 ASN A CA 1
ATOM 2316 C C . ASN A 1 300 ? -23.142 -28.768 39.758 1.00 87.31 300 ASN A C 1
ATOM 2318 O O . ASN A 1 300 ? -21.959 -28.529 39.994 1.00 87.31 300 ASN A O 1
ATOM 2322 N N . GLU A 1 301 ? -23.722 -29.894 40.186 1.00 85.94 301 GLU A N 1
ATOM 2323 C CA . GLU A 1 301 ? -23.076 -30.906 41.046 1.00 85.94 301 GLU A CA 1
ATOM 2324 C C . GLU A 1 301 ? -21.755 -31.468 40.483 1.00 85.94 301 GLU A C 1
ATOM 2326 O O . GLU A 1 301 ? -20.909 -31.965 41.220 1.00 85.94 301 GLU A O 1
ATOM 2331 N N . LYS A 1 302 ? -21.552 -31.378 39.162 1.00 86.88 302 LYS A N 1
ATOM 2332 C CA . LYS A 1 302 ? -20.310 -31.781 38.476 1.00 86.88 302 LYS A CA 1
ATOM 2333 C C . LYS A 1 302 ? -19.275 -30.650 38.374 1.00 86.88 302 LYS A C 1
ATOM 2335 O O . LYS A 1 302 ? -18.367 -30.752 37.553 1.00 86.88 302 LYS A O 1
ATOM 2340 N N . CYS A 1 303 ? -19.444 -29.561 39.128 1.00 80.06 303 CYS A N 1
ATOM 2341 C CA . CYS A 1 303 ? -18.640 -28.335 39.048 1.00 80.06 303 CYS A CA 1
ATOM 2342 C C . CYS A 1 303 ? -18.580 -27.732 37.632 1.00 80.06 303 CYS A C 1
ATOM 2344 O O . CYS A 1 303 ? -17.551 -27.206 37.210 1.00 80.06 303 CYS A O 1
ATOM 2346 N N . ARG A 1 304 ? -19.678 -27.831 36.873 1.00 86.31 304 ARG A N 1
ATOM 2347 C CA . ARG A 1 304 ? -19.826 -27.184 35.559 1.00 86.31 304 ARG A CA 1
ATOM 2348 C C . ARG A 1 304 ? -20.763 -25.993 35.691 1.00 86.31 304 ARG A C 1
ATOM 2350 O O . ARG A 1 304 ? -21.731 -26.081 36.436 1.00 86.31 304 ARG A O 1
ATOM 2357 N N . ILE A 1 305 ? -20.480 -24.922 34.961 1.00 89.38 305 ILE A N 1
ATOM 2358 C CA . ILE A 1 305 ? -21.284 -23.700 34.989 1.00 89.38 305 ILE A CA 1
ATOM 2359 C C . ILE A 1 305 ? -22.388 -23.827 33.937 1.00 89.38 305 ILE A C 1
ATOM 2361 O O . ILE A 1 305 ? -22.092 -24.050 32.762 1.00 89.38 305 ILE A O 1
ATOM 2365 N N . GLU A 1 306 ? -23.641 -23.709 34.363 1.00 89.38 306 GLU A N 1
ATOM 2366 C CA . GLU A 1 306 ? -24.790 -23.513 33.479 1.00 89.38 306 GLU A CA 1
ATOM 2367 C C . GLU A 1 306 ? -25.190 -22.044 33.489 1.00 89.38 306 GLU A C 1
ATOM 2369 O O . GLU A 1 306 ? -25.157 -21.385 34.529 1.00 89.38 306 GLU A O 1
ATOM 2374 N N . VAL A 1 307 ? -25.496 -21.517 32.304 1.00 89.06 307 VAL A N 1
ATOM 2375 C CA . VAL A 1 307 ? -25.616 -20.079 32.088 1.00 89.06 307 VAL A CA 1
ATOM 2376 C C . VAL A 1 307 ? -26.911 -19.751 31.360 1.00 89.06 307 VAL A C 1
ATOM 2378 O O . VAL A 1 307 ? -27.156 -20.242 30.259 1.00 89.06 307 VAL A O 1
ATOM 2381 N N . GLU A 1 308 ? -27.714 -18.879 31.954 1.00 87.31 308 GLU A N 1
ATOM 2382 C CA . GLU A 1 308 ? -28.945 -18.333 31.399 1.00 87.31 308 GLU A CA 1
ATOM 2383 C C . GLU A 1 308 ? -28.691 -16.880 30.978 1.00 87.31 308 GLU A C 1
ATOM 2385 O O . GLU A 1 308 ? -28.783 -15.938 31.766 1.00 87.31 308 GLU A O 1
ATOM 2390 N N . VAL A 1 309 ? -28.327 -16.710 29.704 1.00 82.56 309 VAL A N 1
ATOM 2391 C CA . VAL A 1 309 ? -27.843 -15.437 29.138 1.00 82.56 309 VAL A CA 1
ATOM 2392 C C . VAL A 1 309 ? -28.880 -14.308 29.242 1.00 82.56 309 VAL A C 1
ATOM 2394 O O . VAL A 1 309 ? -28.505 -13.143 29.328 1.00 82.56 309 VAL A O 1
ATOM 2397 N N . GLU A 1 310 ? -30.175 -14.629 29.292 1.00 82.69 310 GLU A N 1
ATOM 2398 C CA . GLU A 1 310 ? -31.256 -13.640 29.426 1.00 82.69 310 GLU A CA 1
ATOM 2399 C C . GLU A 1 310 ? -31.233 -12.886 30.763 1.00 82.69 310 GLU A C 1
ATOM 2401 O O . GLU A 1 310 ? -31.648 -11.731 30.823 1.00 82.69 310 GLU A O 1
ATOM 2406 N N . LYS A 1 311 ? -30.724 -13.517 31.827 1.00 83.06 311 LYS A N 1
ATOM 2407 C CA . LYS A 1 311 ? -30.621 -12.927 33.173 1.00 83.06 311 LYS A CA 1
ATOM 2408 C C . LYS A 1 311 ? -29.243 -12.328 33.449 1.00 83.06 311 LYS A C 1
ATOM 2410 O O . LYS A 1 311 ? -28.948 -11.947 34.578 1.00 83.06 311 LYS A O 1
ATOM 2415 N N . ALA A 1 312 ? -28.378 -12.284 32.441 1.00 80.94 312 ALA A N 1
ATOM 2416 C CA . ALA A 1 312 ? -26.999 -11.889 32.633 1.00 80.94 312 ALA A CA 1
ATOM 2417 C C . ALA A 1 312 ? -26.857 -10.372 32.879 1.00 80.94 312 ALA A C 1
ATOM 2419 O O . ALA A 1 312 ? -27.549 -9.564 32.255 1.00 80.94 312 ALA A O 1
ATOM 2420 N N . PRO A 1 313 ? -25.909 -9.949 33.732 1.00 76.25 313 PRO A N 1
ATOM 2421 C CA . PRO A 1 313 ? -25.789 -8.558 34.173 1.00 76.25 313 PRO A CA 1
ATOM 2422 C C . PRO A 1 313 ? -25.118 -7.616 33.152 1.00 76.25 313 PRO A C 1
ATOM 2424 O O . PRO A 1 313 ? -24.838 -6.467 33.482 1.00 76.25 313 PRO A O 1
ATOM 2427 N N . PHE A 1 314 ? -24.825 -8.073 31.929 1.00 73.12 314 PHE A N 1
ATOM 2428 C CA . PHE A 1 314 ? -24.035 -7.337 30.929 1.00 73.12 314 PHE A CA 1
ATOM 2429 C C . PHE A 1 314 ? -24.844 -6.823 29.728 1.00 73.12 314 PHE A C 1
ATOM 2431 O O . PHE A 1 314 ? -24.280 -6.609 28.654 1.00 73.12 314 PHE A O 1
ATOM 2438 N N . TRP A 1 315 ? -26.157 -6.612 29.872 1.00 64.12 315 TRP A N 1
ATOM 2439 C CA . TRP A 1 315 ? -26.970 -6.021 28.802 1.00 64.12 315 TRP A CA 1
ATOM 2440 C C . TRP A 1 315 ? -26.594 -4.546 28.597 1.00 64.12 315 TRP A C 1
ATOM 2442 O O . TRP A 1 315 ? -27.137 -3.641 29.228 1.00 64.12 315 TRP A O 1
ATOM 2452 N N . VAL A 1 316 ? -25.616 -4.307 27.724 1.00 62.88 316 VAL A N 1
ATOM 2453 C CA . VAL A 1 316 ? -25.211 -2.967 27.305 1.00 62.88 316 VAL A CA 1
ATOM 2454 C C . VAL A 1 316 ? -25.844 -2.700 25.940 1.00 62.88 316 VAL A C 1
ATOM 2456 O O . VAL A 1 316 ? -25.599 -3.475 25.011 1.00 62.88 316 VAL A O 1
ATOM 2459 N N . PRO A 1 317 ? -26.650 -1.634 25.775 1.00 59.62 317 PRO A N 1
ATOM 2460 C CA . PRO A 1 317 ? -27.126 -1.241 24.457 1.00 59.62 317 PRO A CA 1
ATOM 2461 C C . PRO A 1 317 ? -25.910 -0.927 23.582 1.00 59.62 317 PRO A C 1
ATOM 2463 O O . PRO A 1 317 ? -25.141 -0.006 23.858 1.00 59.62 317 PRO A O 1
ATOM 2466 N N . ARG A 1 318 ? -25.697 -1.742 22.547 1.00 51.59 318 ARG A N 1
ATOM 2467 C CA . ARG A 1 318 ? -24.588 -1.556 21.617 1.00 51.59 318 ARG A CA 1
ATOM 2468 C C . ARG A 1 318 ? -25.009 -0.528 20.577 1.00 51.59 318 ARG A C 1
ATOM 2470 O O . ARG A 1 318 ? -25.968 -0.758 19.845 1.00 51.59 318 ARG A O 1
ATOM 2477 N N . VAL A 1 319 ? -24.291 0.589 20.514 1.00 55.31 319 VAL A N 1
ATOM 2478 C CA . VAL A 1 319 ? -24.438 1.542 19.412 1.00 55.31 319 VAL A CA 1
ATOM 2479 C C . VAL A 1 319 ? -23.928 0.843 18.152 1.00 55.31 319 VAL A C 1
ATOM 2481 O O . VAL A 1 319 ? -22.787 0.378 18.116 1.00 55.31 319 VAL A O 1
ATOM 2484 N N . LEU A 1 320 ? -24.806 0.673 17.165 1.00 46.59 320 LEU A N 1
ATOM 2485 C CA . LEU A 1 320 ? -24.424 0.198 15.840 1.00 46.59 320 LEU A CA 1
ATOM 2486 C C . LEU A 1 320 ? -23.911 1.411 15.061 1.00 46.59 320 LEU A C 1
ATOM 2488 O O . LEU A 1 320 ? -24.635 2.397 14.930 1.00 46.59 320 LEU A O 1
ATOM 2492 N N . TYR A 1 321 ? -22.654 1.328 14.633 1.00 48.03 321 TYR A N 1
ATOM 2493 C CA . TYR A 1 321 ? -22.018 2.276 13.720 1.00 48.03 321 TYR A CA 1
ATOM 2494 C C . TYR A 1 321 ? -22.424 1.986 12.275 1.00 48.03 321 TYR A C 1
ATOM 2496 O O . TYR A 1 321 ? -22.600 0.784 11.954 1.00 48.03 321 TYR A O 1
#

InterPro domains:
  IPR003864 CSC1/OSCA1-like, 7TM region [PF02714] (2-71)
  IPR022257 10TM putative phosphate transporter, extracellular tail [PF12621] (221-313)
  IPR045122 Calcium permeable stress-gated cation channel 1-like [PTHR13018] (2-146)